Protein AF-A0A453CLI9-F1 (afdb_monomer_lite)

Structure (mmCIF, N/CA/C/O backbone):
data_AF-A0A453CLI9-F1
#
_entry.id   AF-A0A453CLI9-F1
#
loop_
_atom_site.group_PDB
_atom_site.id
_atom_site.type_symbol
_atom_site.label_atom_id
_atom_site.label_alt_id
_atom_site.label_comp_id
_atom_site.label_asym_id
_atom_site.label_entity_id
_atom_site.label_seq_id
_atom_site.pdbx_PDB_ins_code
_atom_site.Cartn_x
_atom_site.Cartn_y
_atom_site.Cartn_z
_atom_site.occupancy
_atom_site.B_iso_or_equiv
_atom_site.auth_seq_id
_atom_site.auth_comp_id
_atom_site.auth_asym_id
_atom_site.auth_atom_id
_atom_site.pdbx_PDB_model_num
ATOM 1 N N . SER A 1 1 ? -16.985 9.434 -10.503 1.00 69.88 1 SER A N 1
ATOM 2 C CA . SER A 1 1 ? -16.354 9.558 -9.172 1.00 69.88 1 SER A CA 1
ATOM 3 C C . SER A 1 1 ? -17.341 10.053 -8.124 1.00 69.88 1 SER A C 1
ATOM 5 O O . SER A 1 1 ? -17.578 9.297 -7.201 1.00 69.88 1 SER A O 1
ATOM 7 N N . ARG A 1 2 ? -18.003 11.209 -8.304 1.00 82.75 2 ARG A N 1
ATOM 8 C CA . ARG A 1 2 ? -18.887 11.839 -7.295 1.00 82.75 2 ARG A CA 1
ATOM 9 C C . ARG A 1 2 ? -19.870 10.904 -6.574 1.00 82.75 2 ARG A C 1
ATOM 11 O O . ARG A 1 2 ? -19.928 10.912 -5.360 1.00 82.75 2 ARG A O 1
ATOM 18 N N . ILE A 1 3 ? -20.587 10.048 -7.304 1.00 86.81 3 ILE A N 1
ATOM 19 C CA . ILE A 1 3 ? -21.532 9.094 -6.689 1.00 86.81 3 ILE A CA 1
ATOM 20 C C . ILE A 1 3 ? -20.813 8.111 -5.749 1.00 86.81 3 ILE A C 1
ATOM 22 O O . ILE A 1 3 ? -21.352 7.753 -4.709 1.00 86.81 3 ILE A O 1
ATOM 26 N N . LEU A 1 4 ? -19.608 7.660 -6.112 1.00 84.44 4 LEU A N 1
ATOM 27 C CA . LEU A 1 4 ? -18.803 6.764 -5.278 1.00 84.44 4 LEU A CA 1
ATOM 28 C C . LEU A 1 4 ? -18.281 7.495 -4.035 1.00 84.44 4 LEU A C 1
ATOM 30 O O . LEU A 1 4 ? -18.313 6.918 -2.953 1.00 84.44 4 LEU A O 1
ATOM 34 N N . ASP A 1 5 ? -17.883 8.760 -4.191 1.00 84.38 5 ASP A N 1
ATOM 35 C CA . ASP A 1 5 ? -17.465 9.630 -3.088 1.00 84.38 5 ASP A CA 1
ATOM 36 C C . ASP A 1 5 ? -18.617 9.824 -2.080 1.00 84.38 5 ASP A C 1
ATOM 38 O O . ASP A 1 5 ? -18.442 9.522 -0.903 1.00 84.38 5 ASP A O 1
ATOM 42 N N . ASP A 1 6 ? -19.826 10.168 -2.546 1.00 87.44 6 ASP A N 1
ATOM 43 C CA . ASP A 1 6 ? -21.020 10.327 -1.693 1.00 87.44 6 ASP A CA 1
ATOM 44 C C . ASP A 1 6 ? -21.369 9.029 -0.927 1.00 87.44 6 ASP A C 1
ATOM 46 O O . ASP A 1 6 ? -21.823 9.060 0.221 1.00 87.44 6 ASP A O 1
ATOM 50 N N . GLN A 1 7 ? -21.168 7.855 -1.546 1.00 88.50 7 GLN A N 1
ATOM 51 C CA . GLN A 1 7 ? -21.381 6.575 -0.859 1.00 88.50 7 GLN A CA 1
ATOM 52 C C . GLN A 1 7 ? -20.314 6.305 0.205 1.00 88.50 7 GLN A C 1
ATOM 54 O O . GLN A 1 7 ? -20.651 5.835 1.293 1.00 88.50 7 GLN A O 1
ATOM 59 N N . ILE A 1 8 ? -19.043 6.588 -0.091 1.00 85.69 8 ILE A N 1
ATOM 60 C CA . ILE A 1 8 ? -17.948 6.431 0.873 1.00 85.69 8 ILE A CA 1
ATOM 61 C C . ILE A 1 8 ? -18.167 7.361 2.063 1.00 85.69 8 ILE A C 1
ATOM 63 O O . ILE A 1 8 ? -18.069 6.902 3.200 1.00 85.69 8 ILE A O 1
ATOM 67 N N . GLU A 1 9 ? -18.546 8.615 1.823 1.00 87.19 9 GLU A N 1
ATOM 68 C CA . GLU A 1 9 ? -18.883 9.571 2.876 1.00 87.19 9 GLU A CA 1
ATOM 69 C C . GLU A 1 9 ? -19.964 9.015 3.805 1.00 87.19 9 GLU A C 1
ATOM 71 O O . GLU A 1 9 ? -19.793 8.971 5.024 1.00 87.19 9 GLU A O 1
ATOM 76 N N . ARG A 1 10 ? -21.057 8.499 3.236 1.00 89.81 10 ARG A N 1
ATOM 77 C CA . ARG A 1 10 ? -22.160 7.929 4.016 1.00 89.81 10 ARG A CA 1
ATOM 78 C C . ARG A 1 10 ? -21.724 6.733 4.867 1.00 89.81 10 ARG A C 1
ATOM 80 O O . ARG A 1 10 ? -22.162 6.608 6.012 1.00 89.81 10 ARG A O 1
ATOM 87 N N . ILE A 1 11 ? -20.861 5.867 4.331 1.00 88.19 11 ILE A N 1
ATOM 88 C CA . ILE A 1 11 ? -20.288 4.725 5.063 1.00 88.19 11 ILE A CA 1
ATOM 89 C C . ILE A 1 11 ? -19.431 5.219 6.233 1.00 88.19 11 ILE A C 1
ATOM 91 O O . ILE A 1 11 ? -19.549 4.701 7.343 1.00 88.19 11 ILE A O 1
ATOM 95 N N . VAL A 1 12 ? -18.591 6.226 5.996 1.00 85.81 12 VAL A N 1
ATOM 96 C CA . VAL A 1 12 ? -17.676 6.794 6.993 1.00 85.81 12 VAL A CA 1
ATOM 97 C C . VAL A 1 12 ? -18.424 7.498 8.119 1.00 85.81 12 VAL A C 1
ATOM 99 O O . VAL A 1 12 ? -18.125 7.262 9.289 1.00 85.81 12 VAL A O 1
ATOM 102 N N . LEU A 1 13 ? -19.421 8.320 7.793 1.00 88.50 13 LEU A N 1
ATOM 103 C CA . LEU A 1 13 ? -20.231 9.017 8.793 1.00 88.50 13 LEU A CA 1
ATOM 104 C C . LEU A 1 13 ? -20.989 8.028 9.685 1.00 88.50 13 LEU A C 1
ATOM 106 O O . LEU A 1 13 ? -20.995 8.173 10.908 1.00 88.50 13 LEU A O 1
ATOM 110 N N . PHE A 1 14 ? -21.565 6.978 9.091 1.00 91.19 14 PHE A N 1
ATOM 111 C CA . PHE A 1 14 ? -22.203 5.909 9.856 1.00 91.19 14 PHE A CA 1
ATOM 112 C C . PHE A 1 14 ? -21.202 5.186 10.767 1.00 91.19 14 PHE A C 1
ATOM 114 O O . PHE A 1 14 ? -21.494 4.944 11.939 1.00 91.19 14 PHE A O 1
ATOM 121 N N . LEU A 1 15 ? -20.009 4.874 10.251 1.00 87.81 15 LEU A N 1
ATOM 122 C CA . LEU A 1 15 ? -18.949 4.220 11.012 1.00 87.81 15 LEU A CA 1
ATOM 123 C C . LEU A 1 15 ? -18.556 5.034 12.249 1.00 87.81 15 LEU A C 1
ATOM 125 O O . LEU A 1 15 ? -18.541 4.496 13.355 1.00 87.81 15 LEU A O 1
ATOM 129 N N . LEU A 1 16 ? -18.305 6.330 12.066 1.00 86.75 16 LEU A N 1
ATOM 130 C CA . LEU A 1 16 ? -17.968 7.264 13.139 1.00 86.75 16 LEU A CA 1
ATOM 131 C C . LEU A 1 16 ? -19.041 7.315 14.224 1.00 86.75 16 LEU A C 1
ATOM 133 O O . LEU A 1 16 ? -18.734 7.237 15.415 1.00 86.75 16 LEU A O 1
ATOM 137 N N . GLN A 1 17 ? -20.304 7.418 13.814 1.00 90.88 17 GLN A N 1
ATOM 138 C CA . GLN A 1 17 ? -21.428 7.470 14.739 1.00 90.88 17 GLN A CA 1
ATOM 139 C C . GLN A 1 17 ? -21.521 6.190 15.580 1.00 90.88 17 GLN A C 1
ATOM 141 O O . GLN A 1 17 ? -21.689 6.261 16.799 1.00 90.88 17 GLN A O 1
ATOM 146 N N . GLN A 1 18 ? -21.376 5.019 14.951 1.00 91.50 18 GLN A N 1
ATOM 147 C CA . GLN A 1 18 ? -21.439 3.735 15.651 1.00 91.50 18 GLN A CA 1
ATOM 148 C C . GLN A 1 18 ? -20.230 3.504 16.562 1.00 91.50 18 GLN A C 1
ATOM 150 O O . GLN A 1 18 ? -20.395 3.011 17.676 1.00 91.50 18 GLN A O 1
ATOM 155 N N . GLN A 1 19 ? -19.030 3.912 16.143 1.00 88.31 19 GLN A N 1
ATOM 156 C CA . GLN A 1 19 ? -17.848 3.891 17.006 1.00 88.31 19 GLN A CA 1
ATOM 157 C C . GLN A 1 19 ? -18.060 4.747 18.256 1.00 88.31 19 GLN A C 1
ATOM 159 O O . GLN A 1 19 ? -17.816 4.270 19.359 1.00 88.31 19 GLN A O 1
ATOM 164 N N . GLY A 1 20 ? -18.555 5.980 18.103 1.00 89.00 20 GLY A N 1
ATOM 165 C CA . GLY A 1 20 ? -18.843 6.864 19.235 1.00 89.00 20 GLY A CA 1
ATOM 166 C C . GLY A 1 20 ? -19.886 6.280 20.191 1.00 89.00 20 GLY A C 1
ATOM 167 O O . GLY A 1 20 ? -19.707 6.331 21.407 1.00 89.00 20 GLY A O 1
ATOM 168 N N . HIS A 1 21 ? -20.940 5.665 19.648 1.00 92.81 21 HIS A N 1
ATOM 169 C CA . HIS A 1 21 ? -21.968 4.992 20.441 1.00 92.81 21 HIS A CA 1
ATOM 170 C C . HIS A 1 21 ? -21.405 3.811 21.251 1.00 92.81 21 HIS A C 1
ATOM 172 O O . HIS A 1 21 ? -21.665 3.708 22.449 1.00 92.81 21 HIS A O 1
ATOM 178 N N . LEU A 1 22 ? -20.598 2.944 20.628 1.00 91.50 22 LEU A N 1
ATOM 179 C CA . LEU A 1 22 ? -19.962 1.816 21.318 1.00 91.50 22 LEU A CA 1
ATOM 180 C C . LEU A 1 22 ? -18.958 2.287 22.375 1.00 91.50 22 LEU A C 1
ATOM 182 O O . LEU A 1 22 ? -18.965 1.766 23.487 1.00 91.50 22 LEU A O 1
ATOM 186 N N . SER A 1 23 ? -18.139 3.294 22.063 1.00 88.44 23 SER A N 1
ATOM 187 C CA . SER A 1 23 ? -17.188 3.875 23.015 1.00 88.44 23 SER A CA 1
ATOM 188 C C . SER A 1 23 ? -17.888 4.417 24.260 1.00 88.44 23 SER A C 1
ATOM 190 O O . SER A 1 23 ? -17.460 4.107 25.369 1.00 88.44 23 SER A O 1
ATOM 192 N N . ARG A 1 24 ? -19.001 5.148 24.090 1.00 92.75 24 ARG A N 1
ATOM 193 C CA . ARG A 1 24 ? -19.802 5.658 25.212 1.00 92.75 24 ARG A CA 1
ATOM 194 C C . ARG A 1 24 ? -20.355 4.525 26.078 1.00 92.75 24 ARG A C 1
ATOM 196 O O . ARG A 1 24 ? -20.221 4.574 27.293 1.00 92.75 24 ARG A O 1
ATOM 203 N N . ARG A 1 25 ? -20.910 3.472 25.467 1.00 93.50 25 ARG A N 1
ATOM 204 C CA . ARG A 1 25 ? -21.404 2.303 26.219 1.00 93.50 25 ARG A CA 1
ATOM 205 C C . ARG A 1 25 ? -20.290 1.632 27.026 1.00 93.50 25 ARG A C 1
ATOM 207 O O . ARG A 1 25 ? -20.504 1.268 28.175 1.00 93.50 25 ARG A O 1
ATOM 214 N N . ILE A 1 26 ? -19.089 1.486 26.459 1.00 89.56 26 ILE A N 1
ATOM 215 C CA . ILE A 1 26 ? -17.939 0.918 27.185 1.00 89.56 26 ILE A CA 1
ATOM 216 C C . ILE A 1 26 ? -17.529 1.805 28.367 1.00 89.56 26 ILE A C 1
ATOM 218 O O . ILE A 1 26 ? -17.187 1.273 29.424 1.00 89.56 26 ILE A O 1
ATOM 222 N N . GLU A 1 27 ? -17.551 3.127 28.197 1.00 90.62 27 GLU A N 1
ATOM 223 C CA . GLU A 1 27 ? -17.256 4.098 29.256 1.00 90.62 27 GLU A CA 1
ATOM 224 C C . GLU A 1 27 ? -18.277 4.016 30.401 1.00 90.62 27 GLU A C 1
ATOM 226 O O . GLU A 1 27 ? -17.884 3.873 31.560 1.00 90.62 27 GLU A O 1
ATOM 231 N N . GLU A 1 28 ? -19.575 4.004 30.082 1.00 92.56 28 GLU A N 1
ATOM 232 C CA . GLU A 1 28 ? -20.669 3.862 31.053 1.00 92.56 28 GLU A CA 1
ATOM 233 C C . GLU A 1 28 ? -20.559 2.550 31.846 1.00 92.56 28 GLU A C 1
ATOM 235 O O . GLU A 1 28 ? -20.611 2.562 33.078 1.00 92.56 28 GLU A O 1
ATOM 240 N N . LEU A 1 29 ? -20.320 1.422 31.165 1.00 90.56 29 LEU A N 1
ATOM 241 C CA . LEU A 1 29 ? -20.089 0.130 31.821 1.00 90.56 29 LEU A CA 1
ATOM 242 C C . LEU A 1 29 ? -18.810 0.145 32.672 1.00 90.56 29 LEU A C 1
ATOM 244 O O . LEU A 1 29 ? -18.762 -0.458 33.743 1.00 90.56 29 LEU A O 1
ATOM 248 N N . GLY A 1 30 ? -17.775 0.870 32.237 1.00 86.50 30 GLY A N 1
ATOM 249 C CA . GLY A 1 30 ? -16.545 1.065 33.003 1.00 86.50 30 GLY A CA 1
ATOM 250 C C . GLY A 1 30 ? -16.778 1.813 34.318 1.00 86.50 30 GLY A C 1
ATOM 251 O O . GLY A 1 30 ? -16.213 1.428 35.346 1.00 86.50 30 GLY A O 1
ATOM 252 N N . ALA A 1 31 ? -17.640 2.833 34.308 1.00 87.56 31 ALA A N 1
ATOM 253 C CA . ALA A 1 31 ? -18.047 3.561 35.508 1.00 87.56 31 ALA A CA 1
ATOM 254 C C . ALA A 1 31 ? -18.893 2.686 36.449 1.00 87.56 31 ALA A C 1
ATOM 256 O O . ALA A 1 31 ? -18.643 2.656 37.656 1.00 87.56 31 ALA A O 1
ATOM 257 N N . GLN A 1 32 ? -19.838 1.912 35.903 1.00 86.25 32 GLN A N 1
ATOM 258 C CA . GLN A 1 32 ? -20.626 0.947 36.680 1.00 86.25 32 GLN A CA 1
ATOM 259 C C . GLN A 1 32 ? -19.738 -0.113 37.329 1.00 86.25 32 GLN A C 1
ATOM 261 O O . GLN A 1 32 ? -19.915 -0.425 38.506 1.00 86.25 32 GLN A O 1
ATOM 266 N N . ARG A 1 33 ? -18.733 -0.614 36.600 1.00 84.12 33 ARG A N 1
ATOM 267 C CA . ARG A 1 33 ? -17.732 -1.527 37.151 1.00 84.12 33 ARG A CA 1
ATOM 268 C C . ARG A 1 33 ? -17.033 -0.912 38.359 1.00 84.12 33 ARG A C 1
ATOM 270 O O . ARG A 1 33 ? -17.011 -1.539 39.408 1.00 84.12 33 ARG A O 1
ATOM 277 N N . ALA A 1 34 ? -16.503 0.307 38.234 1.00 82.38 34 ALA A N 1
ATOM 278 C CA . ALA A 1 34 ? -15.792 0.974 39.329 1.00 82.38 34 ALA A CA 1
ATOM 279 C C . ALA A 1 34 ? -16.663 1.136 40.591 1.00 82.38 34 ALA A C 1
ATOM 281 O O . ALA A 1 34 ? -16.162 0.988 41.703 1.00 82.38 34 ALA A O 1
ATOM 282 N N . ALA A 1 35 ? -17.967 1.379 40.422 1.00 81.88 35 ALA A N 1
ATOM 283 C CA . ALA A 1 35 ? -18.921 1.448 41.528 1.00 81.88 35 ALA A CA 1
ATOM 284 C C . ALA A 1 35 ? -19.232 0.069 42.144 1.00 81.88 35 ALA A C 1
ATOM 286 O O . ALA A 1 35 ? -19.370 -0.046 43.360 1.00 81.88 35 ALA A O 1
ATOM 287 N N . ILE A 1 36 ? -19.334 -0.984 41.324 1.00 75.75 36 ILE A N 1
ATOM 288 C CA . ILE A 1 36 ? -19.641 -2.352 41.776 1.00 75.75 36 ILE A CA 1
ATOM 289 C C . ILE A 1 36 ? -18.449 -2.982 42.502 1.00 75.75 36 ILE A C 1
ATOM 291 O O . ILE A 1 36 ? -18.648 -3.720 43.454 1.00 75.75 36 ILE A O 1
ATOM 295 N N . MET A 1 37 ? -17.208 -2.647 42.151 1.00 67.00 37 MET A N 1
ATOM 296 C CA . MET A 1 37 ? -16.026 -3.189 42.842 1.00 67.00 37 MET A CA 1
ATOM 297 C C . MET A 1 37 ? -15.933 -2.816 44.329 1.00 67.00 37 MET A C 1
ATOM 299 O O . MET A 1 37 ? -15.192 -3.447 45.076 1.00 67.00 37 MET A O 1
ATOM 303 N N . GLN A 1 38 ? -16.692 -1.817 44.783 1.00 64.69 38 GLN A N 1
ATOM 304 C CA . GLN A 1 38 ? -16.782 -1.470 46.203 1.00 64.69 38 GLN A CA 1
ATOM 305 C C . GLN A 1 38 ? -17.769 -2.362 46.981 1.00 64.69 38 GLN A C 1
ATOM 307 O O . GLN A 1 38 ? -17.743 -2.364 48.210 1.00 64.69 38 GLN A O 1
ATOM 312 N N . GLN A 1 39 ? -18.637 -3.117 46.299 1.00 60.66 39 GLN A N 1
ATOM 313 C CA . GLN A 1 39 ? -19.672 -3.966 46.894 1.00 60.66 39 GLN A CA 1
ATOM 314 C C . GLN A 1 39 ? -19.693 -5.324 46.179 1.00 60.66 39 GLN A C 1
ATOM 316 O O . GLN A 1 39 ? -20.145 -5.423 45.044 1.00 60.66 39 GLN A O 1
ATOM 321 N N . VAL A 1 40 ? -19.203 -6.378 46.840 1.00 63.12 40 VAL A N 1
ATOM 322 C CA . VAL A 1 40 ? -19.084 -7.734 46.270 1.00 63.12 40 VAL A CA 1
ATOM 323 C C . VAL A 1 40 ? -20.470 -8.375 46.094 1.00 63.12 40 VAL A C 1
ATOM 325 O O . VAL A 1 40 ? -20.894 -9.210 46.887 1.00 63.12 40 VAL A O 1
ATOM 328 N N . ASP A 1 41 ? -21.195 -7.958 45.057 1.00 70.88 41 ASP A N 1
ATOM 329 C CA . ASP A 1 41 ? -22.475 -8.528 44.641 1.00 70.88 41 ASP A CA 1
ATOM 330 C C . ASP A 1 41 ? -22.295 -9.303 43.327 1.00 70.88 41 ASP A C 1
ATOM 332 O O . ASP A 1 41 ? -22.114 -8.735 42.244 1.00 70.88 41 ASP A O 1
ATOM 336 N N . THR A 1 42 ? -22.335 -10.630 43.430 1.00 71.06 42 THR A N 1
ATOM 337 C CA . THR A 1 42 ? -22.110 -11.572 42.325 1.00 71.06 42 THR A CA 1
ATOM 338 C C . THR A 1 42 ? -23.170 -11.467 41.227 1.00 71.06 42 THR A C 1
ATOM 340 O O . THR A 1 42 ? -22.850 -11.638 40.049 1.00 71.06 42 THR A O 1
ATOM 343 N N . SER A 1 43 ? -24.415 -11.113 41.568 1.00 79.31 43 SER A N 1
ATOM 344 C CA . SER A 1 43 ? -25.496 -10.940 40.586 1.00 79.31 43 SER A CA 1
ATOM 345 C C . SER A 1 43 ? -25.229 -9.750 39.661 1.00 79.31 43 SER A C 1
ATOM 347 O O . SER A 1 43 ? -25.419 -9.829 38.445 1.00 79.31 43 SER A O 1
ATOM 349 N N . ARG A 1 44 ? -24.730 -8.645 40.226 1.00 79.81 44 ARG A N 1
ATOM 350 C CA . ARG A 1 44 ? -24.435 -7.416 39.474 1.00 79.81 44 ARG A CA 1
ATOM 351 C C . ARG A 1 44 ? -23.245 -7.585 38.536 1.00 79.81 44 ARG A C 1
ATOM 353 O O . ARG A 1 44 ? -23.246 -7.022 37.446 1.00 79.81 44 ARG A O 1
ATOM 360 N N . VAL A 1 45 ? -22.259 -8.398 38.916 1.00 78.62 45 VAL A N 1
ATOM 361 C CA . VAL A 1 45 ? -21.118 -8.699 38.040 1.00 78.62 45 VAL A CA 1
ATOM 362 C C . VAL A 1 45 ? -21.521 -9.592 36.865 1.00 78.62 45 VAL A C 1
ATOM 364 O O . VAL A 1 45 ? -21.041 -9.378 35.751 1.00 78.62 45 VAL A O 1
ATOM 367 N N . PHE A 1 46 ? -22.435 -10.548 37.069 1.00 81.19 46 PHE A N 1
ATOM 368 C CA . PHE A 1 46 ? -22.959 -11.359 35.968 1.00 81.19 46 PHE A CA 1
ATOM 369 C C . PHE A 1 46 ? -23.718 -10.508 34.938 1.00 81.19 46 PHE A C 1
ATOM 371 O O . PHE A 1 46 ? -23.479 -10.650 33.739 1.00 81.19 46 PHE A O 1
ATOM 378 N N . GLN A 1 47 ? -24.573 -9.587 35.397 1.00 85.94 47 GLN A N 1
ATOM 379 C CA . GLN A 1 47 ? -25.281 -8.640 34.523 1.00 85.94 47 GLN A CA 1
ATOM 380 C C . GLN A 1 47 ? -24.299 -7.761 33.741 1.00 85.94 47 GLN A C 1
ATOM 382 O O . GLN A 1 47 ? -24.345 -7.733 32.515 1.00 85.94 47 GLN A O 1
ATOM 387 N N . LEU A 1 48 ? -23.324 -7.164 34.432 1.00 86.50 48 LEU A N 1
ATOM 388 C CA . LEU A 1 48 ? -22.293 -6.335 33.811 1.00 86.50 48 LEU A CA 1
ATOM 389 C C . LEU A 1 48 ? -21.494 -7.096 32.736 1.00 86.50 48 LEU A C 1
ATOM 391 O O . LEU A 1 48 ? -21.153 -6.540 31.691 1.00 86.50 48 LEU A O 1
ATOM 395 N N . ARG A 1 49 ? -21.195 -8.382 32.967 1.00 84.31 49 ARG A N 1
ATOM 396 C CA . ARG A 1 49 ? -20.533 -9.236 31.972 1.00 84.31 49 ARG A CA 1
ATOM 397 C C . ARG A 1 49 ? -21.402 -9.433 30.730 1.00 84.31 49 ARG A C 1
ATOM 399 O O . ARG A 1 49 ? -20.877 -9.367 29.618 1.00 84.31 49 ARG A O 1
ATOM 406 N N . GLU A 1 50 ? -22.698 -9.680 30.894 1.00 87.94 50 GLU A N 1
ATOM 407 C CA . GLU A 1 50 ? -23.612 -9.846 29.759 1.00 87.94 50 GLU A CA 1
ATOM 408 C C . GLU A 1 50 ? -23.802 -8.535 28.979 1.00 87.94 50 GLU A C 1
ATOM 410 O O . GLU A 1 50 ? -23.819 -8.559 27.746 1.00 87.94 50 GLU A O 1
ATOM 415 N N . ASP A 1 51 ? -23.801 -7.389 29.662 1.00 89.56 51 ASP A N 1
ATOM 416 C CA . ASP A 1 51 ? -23.846 -6.069 29.023 1.00 89.56 51 ASP A CA 1
ATOM 417 C C . ASP A 1 51 ? -22.591 -5.809 28.172 1.00 89.56 51 ASP A C 1
ATOM 419 O O . ASP A 1 51 ? -22.679 -5.378 27.017 1.00 89.56 51 ASP A O 1
ATOM 423 N N . TYR A 1 52 ? -21.400 -6.156 28.680 1.00 89.31 52 TYR A N 1
ATOM 424 C CA . TYR A 1 52 ? -20.173 -6.120 27.877 1.00 89.31 52 TYR A CA 1
ATOM 425 C C . TYR A 1 52 ? -20.237 -7.081 26.680 1.00 89.31 52 TYR A C 1
ATOM 427 O O . TYR A 1 52 ? -19.792 -6.734 25.581 1.00 89.31 52 TYR A O 1
ATOM 435 N N . ARG A 1 53 ? -20.813 -8.279 26.840 1.00 89.62 53 ARG A N 1
ATOM 436 C CA . ARG A 1 53 ? -21.005 -9.216 25.720 1.00 89.62 53 ARG A CA 1
ATOM 437 C C . ARG A 1 53 ? -21.943 -8.661 24.660 1.00 89.62 53 ARG A C 1
ATOM 439 O O . ARG A 1 53 ? -21.699 -8.871 23.473 1.00 89.62 53 ARG A O 1
ATOM 446 N N . GLU A 1 54 ? -22.988 -7.940 25.051 1.00 92.62 54 GLU A N 1
ATOM 447 C CA . GLU A 1 54 ? -23.881 -7.270 24.110 1.00 92.62 54 GLU A CA 1
ATOM 448 C C . GLU A 1 54 ? -23.139 -6.212 23.284 1.00 92.62 54 GLU A C 1
ATOM 450 O O . GLU A 1 54 ? -23.222 -6.231 22.053 1.00 92.62 54 GLU A O 1
ATOM 455 N N . VAL A 1 55 ? -22.318 -5.380 23.934 1.00 92.69 55 VAL A N 1
ATOM 456 C CA . VAL A 1 55 ? -21.429 -4.431 23.242 1.00 92.69 55 VAL A CA 1
ATOM 457 C C . VAL A 1 55 ? -20.499 -5.160 22.267 1.00 92.69 55 VAL A C 1
ATOM 459 O O . VAL A 1 55 ? -20.310 -4.709 21.136 1.00 92.69 55 VAL A O 1
ATOM 462 N N . GLY A 1 56 ? -19.958 -6.317 22.656 1.00 89.69 56 GLY A N 1
ATOM 463 C CA . GLY A 1 56 ? -19.149 -7.157 21.771 1.00 89.69 56 GLY A CA 1
ATOM 464 C C . GLY A 1 56 ? -19.911 -7.695 20.561 1.00 89.69 56 GLY A C 1
ATOM 465 O O . GLY A 1 56 ? -19.394 -7.653 19.443 1.00 89.69 56 GLY A O 1
ATOM 466 N N . ARG A 1 57 ? -21.163 -8.134 20.738 1.00 92.50 57 ARG A N 1
ATOM 467 C CA . ARG A 1 57 ? -22.028 -8.562 19.624 1.00 92.50 57 ARG A CA 1
ATOM 468 C C . ARG A 1 57 ? -22.277 -7.418 18.640 1.00 92.50 57 ARG A C 1
ATOM 470 O O . ARG A 1 57 ? -22.211 -7.635 17.428 1.00 92.50 57 ARG A O 1
ATOM 477 N N . ASP A 1 58 ? -22.518 -6.208 19.132 1.00 92.94 58 ASP A N 1
ATOM 478 C CA . ASP A 1 58 ? -22.716 -5.030 18.282 1.00 92.94 58 ASP A CA 1
ATOM 479 C C . ASP A 1 58 ? -21.428 -4.594 17.572 1.00 92.94 58 ASP A C 1
ATOM 481 O O . ASP A 1 58 ? -21.452 -4.269 16.382 1.00 92.94 58 ASP A O 1
ATOM 485 N N . LEU A 1 59 ? -20.282 -4.695 18.246 1.00 90.31 59 LEU A N 1
ATOM 486 C CA . LEU A 1 59 ? -18.969 -4.473 17.646 1.00 90.31 59 LEU A CA 1
ATOM 487 C C . LEU A 1 59 ? -18.691 -5.454 16.495 1.00 90.31 59 LEU A C 1
ATOM 489 O O . LEU A 1 59 ? -18.223 -5.044 15.433 1.00 90.31 59 LEU A O 1
ATOM 493 N N . VAL A 1 60 ? -19.029 -6.738 16.656 1.00 89.69 60 VAL A N 1
ATOM 494 C CA . VAL A 1 60 ? -18.901 -7.738 15.581 1.00 89.69 60 VAL A CA 1
ATOM 495 C C . VAL A 1 60 ? -19.796 -7.391 14.387 1.00 89.69 60 VAL A C 1
ATOM 497 O O . VAL A 1 60 ? -19.362 -7.527 13.240 1.00 89.69 60 VAL A O 1
ATOM 500 N N . LYS A 1 61 ? -21.029 -6.913 14.615 1.00 92.38 61 LYS A N 1
ATOM 501 C CA . LYS A 1 61 ? -21.908 -6.440 13.526 1.00 92.38 61 LYS A CA 1
ATOM 502 C C . LYS A 1 61 ? -21.279 -5.259 12.784 1.00 92.38 61 LYS A C 1
ATOM 504 O O . LYS A 1 61 ? -21.280 -5.257 11.553 1.00 92.38 61 LYS A O 1
ATOM 509 N N . LEU A 1 62 ? -20.703 -4.300 13.512 1.00 90.38 62 LEU A N 1
ATOM 510 C CA . LEU A 1 62 ? -20.026 -3.146 12.919 1.00 90.38 62 LEU A CA 1
ATOM 511 C C . LEU A 1 62 ? -18.805 -3.569 12.087 1.00 90.38 62 LEU A C 1
ATOM 513 O O . LEU A 1 62 ? -18.664 -3.141 10.945 1.00 90.38 62 LEU A O 1
ATOM 517 N N . LEU A 1 63 ? -17.971 -4.474 12.604 1.00 86.75 63 LEU A N 1
ATOM 518 C CA . LEU A 1 63 ? -16.827 -5.033 11.873 1.00 86.75 63 LEU A CA 1
ATOM 519 C C . LEU A 1 63 ? -17.256 -5.730 10.571 1.00 86.75 63 LEU A C 1
ATOM 521 O O . LEU A 1 63 ? -16.646 -5.518 9.523 1.00 86.75 63 LEU A O 1
ATOM 525 N N . ARG A 1 64 ? -18.345 -6.513 10.604 1.00 88.06 64 ARG A N 1
ATOM 526 C CA . ARG A 1 64 ? -18.918 -7.148 9.401 1.00 88.06 64 ARG A CA 1
ATOM 527 C C . ARG A 1 64 ? -19.440 -6.127 8.393 1.00 88.06 64 ARG A C 1
ATOM 529 O O . ARG A 1 64 ? -19.260 -6.319 7.192 1.00 88.06 64 ARG A O 1
ATOM 536 N N . PHE A 1 65 ? -20.074 -5.052 8.863 1.00 89.38 65 PHE A N 1
ATOM 537 C CA . PHE A 1 65 ? -20.525 -3.960 8.002 1.00 89.38 65 PHE A CA 1
ATOM 538 C C . PHE A 1 65 ? -19.346 -3.337 7.248 1.00 89.38 65 PHE A C 1
ATOM 540 O O . PHE A 1 65 ? -19.415 -3.175 6.029 1.00 89.38 65 PHE A O 1
ATOM 547 N N . VAL A 1 66 ? -18.245 -3.040 7.938 1.00 85.56 66 VAL A N 1
ATOM 548 C CA . VAL A 1 66 ? -17.056 -2.470 7.295 1.00 85.56 66 VAL A CA 1
ATOM 549 C C . VAL A 1 66 ? -16.439 -3.448 6.292 1.00 85.56 66 VAL A C 1
ATOM 551 O O . VAL A 1 66 ? -16.155 -3.047 5.166 1.00 85.56 66 VAL A O 1
ATOM 554 N N . ASP A 1 67 ? -16.285 -4.728 6.649 1.00 82.69 67 ASP A N 1
ATOM 555 C CA . ASP A 1 67 ? -15.732 -5.766 5.759 1.00 82.69 67 ASP A CA 1
ATOM 556 C C . ASP A 1 67 ? -16.526 -5.881 4.444 1.00 82.69 67 ASP A C 1
ATOM 558 O O . ASP A 1 67 ? -15.963 -5.900 3.340 1.00 82.69 67 ASP A O 1
ATOM 562 N N . MET A 1 68 ? -17.858 -5.880 4.548 1.00 85.81 68 MET A N 1
ATOM 563 C CA . MET A 1 68 ? -18.750 -5.932 3.392 1.00 85.81 68 MET A CA 1
ATOM 564 C C . MET A 1 68 ? -18.596 -4.697 2.497 1.00 85.81 68 MET A C 1
ATOM 566 O O . MET A 1 68 ? -18.476 -4.838 1.277 1.00 85.81 68 MET A O 1
ATOM 570 N N . ASN A 1 69 ? -18.552 -3.499 3.086 1.00 86.38 69 ASN A N 1
ATOM 571 C CA . ASN A 1 69 ? -18.391 -2.252 2.339 1.00 86.38 69 ASN A CA 1
ATOM 572 C C . ASN A 1 69 ? -17.009 -2.147 1.681 1.00 86.38 69 ASN A C 1
ATOM 574 O O . ASN A 1 69 ? -16.925 -1.835 0.495 1.00 86.38 69 ASN A O 1
ATOM 578 N N . ALA A 1 70 ? -15.932 -2.492 2.390 1.00 80.50 70 ALA A N 1
ATOM 579 C CA . ALA A 1 70 ? -14.577 -2.516 1.839 1.00 80.50 70 ALA A CA 1
ATOM 580 C C . ALA A 1 70 ? -14.463 -3.491 0.653 1.00 80.50 70 ALA A C 1
ATOM 582 O O . ALA A 1 70 ? -13.902 -3.160 -0.395 1.00 80.50 70 ALA A O 1
ATOM 583 N N . THR A 1 71 ? -15.057 -4.682 0.776 1.00 80.06 71 THR A N 1
ATOM 584 C CA . THR A 1 71 ? -15.111 -5.664 -0.315 1.00 80.06 71 THR A CA 1
ATOM 585 C C . THR A 1 71 ? -15.963 -5.176 -1.491 1.00 80.06 71 THR A C 1
ATOM 587 O O . THR A 1 71 ? -15.596 -5.394 -2.650 1.00 80.06 71 THR A O 1
ATOM 590 N N . GLY A 1 72 ? -17.085 -4.507 -1.217 1.00 83.25 72 GLY A N 1
ATOM 591 C CA . GLY A 1 72 ? -17.948 -3.897 -2.227 1.00 83.25 72 GLY A CA 1
ATOM 592 C C . GLY A 1 72 ? -17.222 -2.821 -3.031 1.00 83.25 72 GLY A C 1
ATOM 593 O O . GLY A 1 72 ? -17.176 -2.909 -4.259 1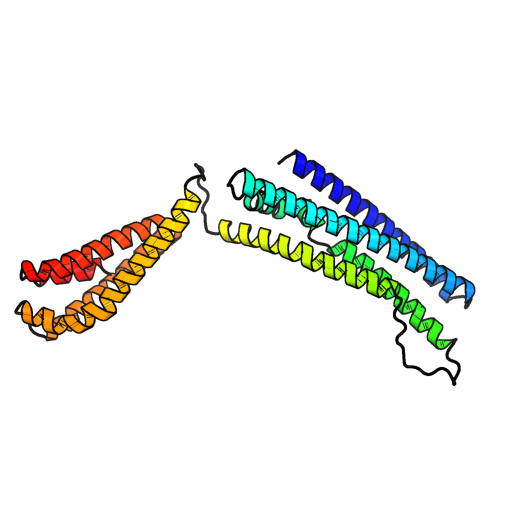.00 83.25 72 GLY A O 1
ATOM 594 N N . LEU A 1 73 ? -16.571 -1.878 -2.344 1.00 81.94 73 LEU A N 1
ATOM 595 C CA . LEU A 1 73 ? -15.751 -0.831 -2.956 1.00 81.94 73 LEU A CA 1
ATOM 596 C C . LEU A 1 73 ? -14.668 -1.433 -3.856 1.00 81.94 73 LEU A C 1
ATOM 598 O O . LEU A 1 73 ? -14.579 -1.069 -5.025 1.00 81.94 73 LEU A O 1
ATOM 602 N N . ARG A 1 74 ? -13.928 -2.443 -3.375 1.00 77.56 74 ARG A N 1
ATOM 603 C CA . ARG A 1 74 ? -12.923 -3.158 -4.182 1.00 77.56 74 ARG A CA 1
ATOM 604 C C . ARG A 1 74 ? -13.513 -3.742 -5.467 1.00 77.56 74 ARG A C 1
ATOM 606 O O . ARG A 1 74 ? -12.923 -3.620 -6.537 1.00 77.56 74 ARG A O 1
ATOM 613 N N . LYS A 1 75 ? -14.670 -4.407 -5.377 1.00 82.00 75 LYS A N 1
ATOM 614 C CA . LYS A 1 75 ? -15.328 -5.019 -6.543 1.00 82.00 75 LYS A CA 1
ATOM 615 C C . LYS A 1 75 ? -15.835 -3.973 -7.535 1.00 82.00 75 LYS A C 1
ATOM 617 O O . LYS A 1 75 ? -15.769 -4.223 -8.737 1.00 82.00 75 LYS A O 1
ATOM 622 N N . ILE A 1 76 ? -16.343 -2.841 -7.050 1.00 84.12 76 ILE A N 1
ATOM 623 C CA . ILE A 1 76 ? -16.785 -1.722 -7.890 1.00 84.12 76 ILE A CA 1
ATOM 624 C C . ILE A 1 76 ? -15.587 -1.146 -8.639 1.00 84.12 76 ILE A C 1
ATOM 626 O O . ILE A 1 76 ? -15.620 -1.104 -9.864 1.00 84.12 76 ILE A O 1
ATOM 630 N N . LEU A 1 77 ? -14.516 -0.806 -7.920 1.00 78.31 77 LEU A N 1
ATOM 631 C CA . LEU A 1 77 ? -13.275 -0.278 -8.485 1.00 78.31 77 LEU A CA 1
ATOM 632 C C . LEU A 1 77 ? -12.692 -1.225 -9.552 1.00 78.31 77 LEU A C 1
ATOM 634 O O . LEU A 1 77 ? -12.547 -0.839 -10.708 1.00 78.31 77 LEU A O 1
ATOM 638 N N . LYS A 1 78 ? -12.566 -2.523 -9.241 1.00 76.88 78 LYS A N 1
ATOM 639 C CA . LYS A 1 78 ? -12.132 -3.544 -10.214 1.00 76.88 78 LYS A CA 1
ATOM 640 C C . LYS A 1 78 ? -13.048 -3.651 -11.443 1.00 76.88 78 LYS A C 1
ATOM 642 O O . LYS A 1 78 ? -12.591 -3.958 -12.544 1.00 76.88 78 LYS A O 1
ATOM 647 N N . LYS A 1 79 ? -14.362 -3.466 -11.273 1.00 82.19 79 LYS A N 1
ATOM 648 C CA . LYS A 1 79 ? -15.321 -3.487 -12.388 1.00 82.19 79 LYS A CA 1
ATOM 649 C C . LYS A 1 79 ? -15.166 -2.247 -13.269 1.00 82.19 79 LYS A C 1
ATOM 651 O O . LYS A 1 79 ? -15.317 -2.386 -14.479 1.00 82.19 79 LYS A O 1
ATOM 656 N N . PHE A 1 80 ? -14.864 -1.085 -12.687 1.00 79.62 80 PHE A N 1
ATOM 657 C CA . PHE A 1 80 ? -14.532 0.125 -13.438 1.00 79.62 80 PHE A CA 1
ATOM 658 C C . PHE A 1 80 ? -13.285 -0.098 -14.296 1.00 79.62 80 PHE A C 1
ATOM 660 O O . PHE A 1 80 ? -13.377 0.074 -15.509 1.00 79.62 80 PHE A O 1
ATOM 667 N N . ASP A 1 81 ? -12.196 -0.610 -13.721 1.00 76.12 81 ASP A N 1
ATOM 668 C CA . ASP A 1 81 ? -10.972 -0.886 -14.489 1.00 76.12 81 ASP A CA 1
ATOM 669 C C . ASP A 1 81 ? -11.234 -1.844 -15.658 1.00 76.12 81 ASP A C 1
ATOM 671 O O . ASP A 1 81 ? -10.880 -1.566 -16.800 1.00 76.12 81 ASP A O 1
ATOM 675 N N . LYS A 1 82 ? -11.959 -2.946 -15.412 1.00 77.19 82 LYS A N 1
ATOM 676 C CA . LYS A 1 82 ? -12.266 -3.932 -16.462 1.00 77.19 82 LYS A CA 1
ATOM 677 C C . LYS A 1 82 ? -13.128 -3.363 -17.595 1.00 77.19 82 LYS A C 1
ATOM 679 O O . LYS A 1 82 ? -13.053 -3.852 -18.717 1.00 77.19 82 LYS A O 1
ATOM 684 N N . ARG A 1 83 ? -14.019 -2.413 -17.297 1.00 76.94 83 ARG A N 1
ATOM 685 C CA . ARG A 1 83 ? -15.020 -1.920 -18.258 1.00 76.94 83 ARG A CA 1
ATOM 686 C C . ARG A 1 83 ? -14.521 -0.735 -19.070 1.00 76.94 83 ARG A C 1
ATOM 688 O O . ARG A 1 83 ? -14.974 -0.565 -20.195 1.00 76.94 83 ARG A O 1
ATOM 695 N N . PHE A 1 84 ? -13.642 0.072 -18.489 1.00 70.62 84 PHE A N 1
ATOM 696 C CA . PHE A 1 84 ? -13.137 1.284 -19.119 1.00 70.62 84 PHE A CA 1
ATOM 697 C C . PHE A 1 84 ? -11.681 1.153 -19.581 1.00 70.62 84 PHE A C 1
ATOM 699 O O . PHE A 1 84 ? -11.211 2.046 -20.266 1.00 70.62 84 PHE A O 1
ATOM 706 N N . GLY A 1 85 ? -10.975 0.066 -19.246 1.00 58.81 85 GLY A N 1
ATOM 707 C CA . GLY A 1 85 ? -9.595 -0.178 -19.690 1.00 58.81 85 GLY A CA 1
ATOM 708 C C . GLY A 1 85 ? -8.547 0.726 -19.032 1.00 58.81 85 GLY A C 1
ATOM 709 O O . GLY A 1 85 ? -7.361 0.511 -19.223 1.00 58.81 85 GLY A O 1
ATOM 710 N N . TYR A 1 86 ? -8.967 1.707 -18.231 1.00 62.06 86 TYR A N 1
ATOM 711 C CA . TYR A 1 86 ? -8.084 2.608 -17.495 1.00 62.06 86 TYR A CA 1
ATOM 712 C C . TYR A 1 86 ? -7.775 2.072 -16.096 1.00 62.06 86 TYR A C 1
ATOM 714 O O . TYR A 1 86 ? -8.621 1.432 -15.467 1.00 62.06 86 TYR A O 1
ATOM 722 N N . LYS A 1 87 ? -6.610 2.446 -15.553 1.00 67.88 87 LYS A N 1
ATOM 723 C CA . LYS A 1 87 ? -6.245 2.297 -14.132 1.00 67.88 87 LYS A CA 1
ATOM 724 C C . LYS A 1 87 ? -7.036 3.274 -13.238 1.00 67.88 87 LYS A C 1
ATOM 726 O O . LYS A 1 87 ? -6.467 4.057 -12.480 1.00 67.88 87 LYS A O 1
ATOM 731 N N . PHE A 1 88 ? -8.368 3.276 -13.337 1.00 72.19 88 PHE A N 1
ATOM 732 C CA . PHE A 1 88 ? -9.225 4.180 -12.564 1.00 72.19 88 PHE A CA 1
ATOM 733 C C . PHE A 1 88 ? -9.077 3.937 -11.063 1.00 72.19 88 PHE A C 1
ATOM 735 O O . PHE A 1 88 ? -9.040 4.899 -10.302 1.00 72.19 88 PHE A O 1
ATOM 742 N N . THR A 1 89 ? -8.964 2.678 -10.633 1.00 71.00 89 THR A N 1
ATOM 743 C CA . THR A 1 89 ? -8.710 2.324 -9.229 1.00 71.00 89 THR A CA 1
ATOM 744 C C . THR A 1 89 ? -7.461 3.008 -8.695 1.00 71.00 89 THR A C 1
ATOM 746 O O . THR A 1 89 ? -7.491 3.533 -7.589 1.00 71.00 89 THR A O 1
ATOM 749 N N . ASP A 1 90 ? -6.401 3.038 -9.494 1.00 68.62 90 ASP A N 1
ATOM 750 C CA . ASP A 1 90 ? -5.104 3.616 -9.156 1.00 68.62 90 ASP A CA 1
ATOM 751 C C . ASP A 1 90 ? -5.245 5.120 -8.900 1.00 68.62 90 ASP A C 1
ATOM 753 O O . ASP A 1 90 ? -5.083 5.588 -7.775 1.00 68.62 90 ASP A O 1
ATOM 757 N N . TYR A 1 91 ? -5.728 5.856 -9.905 1.00 73.44 91 TYR A N 1
ATOM 758 C CA . TYR A 1 91 ? -6.004 7.292 -9.820 1.00 73.44 91 TYR A CA 1
ATOM 759 C C . TYR A 1 91 ? -6.986 7.653 -8.692 1.00 73.44 91 TYR A C 1
ATOM 761 O O . TYR A 1 91 ? -6.828 8.650 -7.977 1.00 73.44 91 TYR A O 1
ATOM 769 N N . TYR A 1 92 ? -8.047 6.860 -8.547 1.00 75.38 92 TYR A N 1
ATOM 770 C CA . TYR A 1 92 ? -9.098 7.114 -7.575 1.00 75.38 92 TYR A CA 1
ATOM 771 C C . TYR A 1 92 ? -8.594 6.904 -6.149 1.00 75.38 92 TYR A C 1
ATOM 773 O O . TYR A 1 92 ? -8.843 7.750 -5.290 1.00 75.38 92 TYR A O 1
ATOM 781 N N . VAL A 1 93 ? -7.870 5.811 -5.895 1.00 73.31 93 VAL A N 1
ATOM 782 C CA . VAL A 1 93 ? -7.326 5.517 -4.570 1.00 73.31 93 VAL A CA 1
ATOM 783 C C . VAL A 1 93 ? -6.262 6.545 -4.204 1.00 73.31 93 VAL A C 1
ATOM 785 O O . VAL A 1 93 ? -6.420 7.149 -3.152 1.00 73.31 93 VAL A O 1
ATOM 788 N N . THR A 1 94 ? -5.274 6.836 -5.058 1.00 69.19 94 THR A N 1
ATOM 789 C CA . THR A 1 94 ? -4.165 7.771 -4.748 1.00 69.19 94 THR A CA 1
ATOM 790 C C . THR A 1 94 ? -4.652 9.164 -4.387 1.00 69.19 94 THR A C 1
ATOM 792 O O . THR A 1 94 ? -4.330 9.701 -3.324 1.00 69.19 94 THR A O 1
ATOM 795 N N . THR A 1 95 ? -5.500 9.739 -5.239 1.00 69.00 95 THR A N 1
ATOM 796 C CA . THR A 1 95 ? -5.980 11.107 -5.046 1.00 69.00 95 THR A CA 1
ATOM 797 C C . THR A 1 95 ? -6.823 11.224 -3.776 1.00 69.00 95 THR A C 1
ATOM 799 O O . THR A 1 95 ? -6.847 12.269 -3.130 1.00 69.00 95 THR A O 1
ATOM 802 N N . ARG A 1 96 ? -7.556 10.161 -3.415 1.00 72.94 96 ARG A N 1
ATOM 803 C CA . ARG A 1 96 ? -8.486 10.189 -2.281 1.00 72.94 96 ARG A CA 1
ATOM 804 C C . ARG A 1 96 ? -7.845 9.663 -1.007 1.00 72.94 96 ARG A C 1
ATOM 806 O O . ARG A 1 96 ? -8.350 10.017 0.047 1.00 72.94 96 ARG A O 1
ATOM 813 N N . SER A 1 97 ? -6.760 8.885 -1.054 1.00 66.81 97 SER A N 1
ATOM 814 C CA . SER A 1 97 ? -6.019 8.372 0.111 1.00 66.81 97 SER A CA 1
ATOM 815 C C . SER A 1 97 ? -4.986 9.353 0.663 1.00 66.81 97 SER A C 1
ATOM 817 O O . SER A 1 97 ? -4.711 9.312 1.861 1.00 66.81 97 SER A O 1
ATOM 819 N N . ASN A 1 98 ? -4.434 10.227 -0.187 1.00 60.16 98 ASN A N 1
ATOM 820 C CA . ASN A 1 98 ? -3.357 11.160 0.175 1.00 60.16 98 ASN A CA 1
ATOM 821 C C . ASN A 1 98 ? -3.838 12.518 0.691 1.00 60.16 98 ASN A C 1
ATOM 823 O O . ASN A 1 98 ? -3.031 13.373 1.046 1.00 60.16 98 ASN A O 1
ATOM 827 N N . HIS A 1 99 ? -5.148 12.736 0.739 1.00 62.88 99 HIS A N 1
ATOM 828 C CA . HIS A 1 99 ? -5.704 13.986 1.229 1.00 62.88 99 HIS A CA 1
ATOM 829 C C . HIS A 1 99 ? -5.840 13.962 2.765 1.00 62.88 99 HIS A C 1
ATOM 831 O O . HIS A 1 99 ? -6.288 12.950 3.309 1.00 62.88 99 HIS A O 1
ATOM 837 N N . PRO A 1 100 ? -5.539 15.058 3.490 1.00 50.50 100 PRO A N 1
ATOM 838 C CA . PRO A 1 100 ? -5.679 15.123 4.952 1.00 50.50 100 PRO A CA 1
ATOM 839 C C . PRO A 1 100 ? -7.105 14.836 5.456 1.00 50.50 100 PRO A C 1
ATOM 841 O O . PRO A 1 100 ? -7.277 14.360 6.573 1.00 50.50 100 PRO A O 1
ATOM 844 N N . TYR A 1 101 ? -8.123 15.049 4.617 1.00 60.16 101 TYR A N 1
ATOM 845 C CA . TYR A 1 101 ? -9.526 14.710 4.897 1.00 60.16 101 TYR A CA 1
ATOM 846 C C . TYR A 1 101 ? -9.977 13.420 4.190 1.00 60.16 101 TYR A C 1
ATOM 848 O O . TYR A 1 101 ? -11.116 13.314 3.738 1.00 60.16 101 TYR A O 1
ATOM 856 N N . SER A 1 102 ? -9.070 12.456 4.006 1.00 65.25 102 SER A N 1
ATOM 857 C CA . SER A 1 102 ? -9.364 11.211 3.294 1.00 65.25 102 SER A CA 1
ATOM 858 C C . SER A 1 102 ? -10.410 10.365 4.025 1.00 65.25 102 SER A C 1
ATOM 860 O O . SER A 1 102 ? -10.109 9.595 4.939 1.00 65.25 102 SER A O 1
ATOM 862 N N . GLN A 1 103 ? -11.650 10.442 3.549 1.00 68.88 103 GLN A N 1
ATOM 863 C CA . GLN A 1 103 ? -12.742 9.564 3.974 1.00 68.88 103 GLN A CA 1
ATOM 864 C C . GLN A 1 103 ? -12.436 8.096 3.634 1.00 68.88 103 GLN A C 1
ATOM 866 O O . GLN A 1 103 ? -12.709 7.185 4.413 1.00 68.88 103 GLN A O 1
ATOM 871 N N . LEU A 1 104 ? -11.776 7.860 2.496 1.00 69.38 104 LEU A N 1
ATOM 872 C CA . LEU A 1 104 ? -11.346 6.531 2.072 1.00 69.38 104 LEU A CA 1
ATOM 873 C C . LEU A 1 104 ? -10.378 5.904 3.092 1.00 69.38 104 LEU A C 1
ATOM 875 O O . LEU A 1 104 ? -10.519 4.741 3.471 1.00 69.38 104 LEU A O 1
ATOM 879 N N . GLN A 1 105 ? -9.420 6.691 3.589 1.00 67.44 105 GLN A N 1
ATOM 880 C CA . GLN A 1 105 ? -8.460 6.238 4.585 1.00 67.44 105 GLN A CA 1
ATOM 881 C C . GLN A 1 105 ? -9.134 5.922 5.921 1.00 67.44 105 GLN A C 1
ATOM 883 O O . GLN A 1 105 ? -8.666 5.033 6.617 1.00 67.44 105 GLN A O 1
ATOM 888 N N . GLN A 1 106 ? -10.253 6.559 6.261 1.00 68.75 106 GLN A N 1
ATOM 889 C CA . GLN A 1 106 ? -10.993 6.253 7.483 1.00 68.75 106 GLN A CA 1
ATOM 890 C C . GLN A 1 106 ? -11.704 4.891 7.442 1.00 68.75 106 GLN A C 1
ATOM 892 O O . GLN A 1 106 ? -11.774 4.197 8.455 1.00 68.75 106 GLN A O 1
ATOM 897 N N . VAL A 1 107 ? -12.167 4.460 6.265 1.00 65.12 107 VAL A N 1
ATOM 898 C CA . VAL A 1 107 ? -12.677 3.090 6.066 1.00 65.12 107 VAL A CA 1
ATOM 899 C C . VAL A 1 107 ? -11.542 2.063 6.159 1.00 65.12 107 VAL A C 1
ATOM 901 O O . VAL A 1 107 ? -11.763 0.931 6.589 1.00 65.12 107 VAL A O 1
ATOM 904 N N . PHE A 1 108 ? -10.314 2.433 5.784 1.00 63.81 108 PHE A N 1
ATOM 905 C CA . PHE A 1 108 ? -9.194 1.491 5.687 1.00 63.81 108 PHE A CA 1
ATOM 906 C C . PHE A 1 108 ? -8.257 1.464 6.907 1.00 63.81 108 PHE A C 1
ATOM 908 O O . PHE A 1 108 ? -7.765 0.394 7.265 1.00 63.81 108 PHE A O 1
ATOM 915 N N . LYS A 1 109 ? -8.062 2.586 7.606 1.00 67.00 109 LYS A N 1
ATOM 916 C CA . LYS A 1 109 ? -7.306 2.682 8.862 1.00 67.00 109 LYS A CA 1
ATOM 917 C C . LYS A 1 109 ? -8.246 2.472 10.046 1.00 67.00 109 LYS A C 1
ATOM 919 O O . LYS A 1 109 ? -8.833 3.398 10.593 1.00 67.00 109 LYS A O 1
ATOM 924 N N . GLN A 1 110 ? -8.336 1.221 10.476 1.00 67.38 110 GLN A N 1
ATOM 925 C CA . GLN A 1 110 ? -9.248 0.727 11.514 1.00 67.38 110 GLN A CA 1
ATOM 926 C C . GLN A 1 110 ? -8.873 1.103 12.964 1.00 67.38 110 GLN A C 1
ATOM 928 O O . GLN A 1 110 ? -9.333 0.459 13.905 1.00 67.38 110 GLN A O 1
ATOM 933 N N . VAL A 1 111 ? -8.057 2.141 13.180 1.00 68.94 111 VAL A N 1
ATOM 934 C CA . VAL A 1 111 ? -7.448 2.445 14.492 1.00 68.94 111 VAL A CA 1
ATOM 935 C C . VAL A 1 111 ? -8.502 2.597 15.597 1.00 68.94 111 VAL A C 1
ATOM 937 O O . VAL A 1 111 ? -8.354 2.023 16.673 1.00 68.94 111 VAL A O 1
ATOM 940 N N . GLY A 1 112 ? -9.609 3.291 15.313 1.00 71.69 112 GLY A N 1
ATOM 941 C CA . GLY A 1 112 ? -10.680 3.495 16.291 1.00 71.69 112 GLY A CA 1
ATOM 942 C C . GLY A 1 112 ? -11.433 2.213 16.666 1.00 71.69 112 GLY A C 1
ATOM 943 O O . GLY A 1 112 ? -11.695 1.988 17.842 1.00 71.69 112 GLY A O 1
ATOM 944 N N . ILE A 1 113 ? -11.760 1.340 15.701 1.00 75.81 113 ILE A N 1
ATOM 945 C CA . ILE A 1 113 ? -12.497 0.094 15.999 1.00 75.81 113 ILE A CA 1
ATOM 946 C C . ILE A 1 113 ? -11.613 -0.881 16.777 1.00 75.81 113 ILE A C 1
ATOM 948 O O . ILE A 1 113 ? -12.077 -1.515 17.723 1.00 75.81 113 ILE A O 1
ATOM 952 N N . VAL A 1 114 ? -10.333 -0.971 16.414 1.00 78.06 114 VAL A N 1
ATOM 953 C CA . VAL A 1 114 ? -9.365 -1.821 17.117 1.00 78.06 114 VAL A CA 1
ATOM 954 C C . VAL A 1 114 ? -9.173 -1.353 18.562 1.00 78.06 114 VAL A C 1
ATOM 956 O O . VAL A 1 114 ? -9.112 -2.185 19.464 1.00 78.06 114 VAL A O 1
ATOM 959 N N . ALA A 1 115 ? -9.160 -0.040 18.816 1.00 81.31 115 ALA A N 1
ATOM 960 C CA . ALA A 1 115 ? -9.097 0.496 20.176 1.00 81.31 115 ALA A CA 1
ATOM 961 C C . ALA A 1 115 ? -10.335 0.120 21.012 1.00 81.31 115 ALA A C 1
ATOM 963 O O . ALA A 1 115 ? -10.192 -0.314 22.154 1.00 81.31 115 ALA A O 1
ATOM 964 N N . VAL A 1 116 ? -11.539 0.213 20.432 1.00 82.69 116 VAL A N 1
ATOM 965 C CA . VAL A 1 116 ? -12.798 -0.213 21.074 1.00 82.69 116 VAL A CA 1
ATOM 966 C C . VAL A 1 116 ? -12.780 -1.718 21.372 1.00 82.69 116 VAL A C 1
ATOM 968 O O . VAL A 1 116 ? -13.121 -2.129 22.481 1.00 82.69 116 VAL A O 1
ATOM 971 N N . ALA A 1 117 ? -12.311 -2.539 20.427 1.00 82.94 117 ALA A N 1
ATOM 972 C CA . ALA A 1 117 ? -12.136 -3.981 20.613 1.00 82.94 117 ALA A CA 1
ATOM 973 C C . ALA A 1 117 ? -11.148 -4.311 21.745 1.00 82.94 117 ALA A C 1
ATOM 975 O O . ALA A 1 117 ? -11.419 -5.181 22.576 1.00 82.94 117 ALA A O 1
ATOM 976 N N . GLY A 1 118 ? -10.023 -3.594 21.808 1.00 82.06 118 GLY A N 1
ATOM 977 C CA . GLY A 1 118 ? -9.025 -3.743 22.865 1.00 82.06 118 GLY A CA 1
ATOM 978 C C . GLY A 1 118 ? -9.560 -3.335 24.238 1.00 82.06 118 GLY A C 1
ATOM 979 O O . GLY A 1 118 ? -9.379 -4.068 25.210 1.00 82.06 118 GLY A O 1
ATOM 980 N N . ALA A 1 119 ? -10.273 -2.208 24.319 1.00 83.75 119 ALA A N 1
ATOM 981 C CA . ALA A 1 119 ? -10.908 -1.746 25.551 1.00 83.75 119 ALA A CA 1
ATOM 982 C C . ALA A 1 119 ? -11.942 -2.757 26.065 1.00 83.75 119 ALA A C 1
ATOM 984 O O . ALA A 1 119 ? -11.922 -3.115 27.243 1.00 83.75 119 ALA A O 1
ATOM 985 N N . LEU A 1 120 ? -12.797 -3.273 25.178 1.00 84.81 120 LEU A N 1
ATOM 986 C CA . LEU A 1 120 ? -13.771 -4.309 25.505 1.00 84.81 120 LEU A CA 1
ATOM 987 C C . LEU A 1 120 ? -13.095 -5.589 26.019 1.00 84.81 120 LEU A C 1
ATOM 989 O O . LEU A 1 120 ? -13.447 -6.081 27.089 1.00 84.81 120 LEU A O 1
ATOM 993 N N . SER A 1 121 ? -12.102 -6.096 25.283 1.00 84.06 121 SER A N 1
ATOM 994 C CA . SER A 1 121 ? -11.395 -7.338 25.626 1.00 84.06 121 SER A CA 1
ATOM 995 C C . SER A 1 121 ? -10.694 -7.229 26.978 1.00 84.06 121 SER A C 1
ATOM 997 O O . SER A 1 121 ? -10.802 -8.125 27.810 1.00 84.06 121 SER A O 1
ATOM 999 N N . ARG A 1 122 ? -10.040 -6.090 27.243 1.00 82.75 122 ARG A N 1
ATOM 1000 C CA . ARG A 1 122 ? -9.417 -5.800 28.539 1.00 82.75 122 ARG A CA 1
ATOM 1001 C C . ARG A 1 122 ? -10.448 -5.757 29.670 1.00 82.75 122 ARG A C 1
ATOM 1003 O O . ARG A 1 122 ? -10.178 -6.273 30.750 1.00 82.75 122 ARG A O 1
ATOM 1010 N N . ASN A 1 123 ? -11.607 -5.135 29.446 1.00 82.38 123 ASN A N 1
ATOM 1011 C CA . ASN A 1 123 ? -12.643 -5.018 30.472 1.00 82.38 123 ASN A CA 1
ATOM 1012 C C . ASN A 1 123 ? -13.297 -6.369 30.803 1.00 82.38 123 ASN A C 1
ATOM 1014 O O . ASN A 1 123 ? -13.520 -6.640 31.980 1.00 82.38 123 ASN A O 1
ATOM 1018 N N . LEU A 1 124 ? -13.536 -7.225 29.804 1.00 81.38 124 LEU A N 1
ATOM 1019 C CA . LEU A 1 124 ? -14.033 -8.591 30.008 1.00 81.38 124 LEU A CA 1
ATOM 1020 C C . LEU A 1 124 ? -13.006 -9.475 30.728 1.00 81.38 124 LEU A C 1
ATOM 1022 O O . LEU A 1 124 ? -13.354 -10.119 31.714 1.00 81.38 124 LEU A O 1
ATOM 1026 N N . ALA A 1 125 ? -11.739 -9.447 30.302 1.00 78.88 125 ALA A N 1
ATOM 1027 C CA . ALA A 1 125 ? -10.667 -10.215 30.943 1.00 78.88 125 ALA A CA 1
ATOM 1028 C C . ALA A 1 125 ? -10.480 -9.837 32.424 1.00 78.88 125 ALA A C 1
ATOM 1030 O O . ALA A 1 125 ? -10.204 -10.686 33.269 1.00 78.88 125 ALA A O 1
ATOM 1031 N N . TYR A 1 126 ? -10.672 -8.559 32.756 1.00 76.88 126 TYR A N 1
ATOM 1032 C CA . TYR A 1 126 ? -10.616 -8.083 34.134 1.00 76.88 126 TYR A CA 1
ATOM 1033 C C . TYR A 1 126 ? -11.723 -8.691 35.012 1.00 76.88 126 TYR A C 1
ATOM 1035 O O . TYR A 1 126 ? -11.449 -9.163 36.113 1.00 76.88 126 TYR A O 1
ATOM 1043 N N . LEU A 1 127 ? -12.956 -8.758 34.495 1.00 74.12 127 LEU A N 1
ATOM 1044 C CA . LEU A 1 127 ? -14.082 -9.386 35.197 1.00 74.12 127 LEU A CA 1
ATOM 1045 C C . LEU A 1 127 ? -13.881 -10.899 35.393 1.00 74.12 127 LEU A C 1
ATOM 1047 O O . LEU A 1 127 ? -14.346 -11.455 36.387 1.00 74.12 127 LEU A O 1
ATOM 1051 N N . GLU A 1 128 ? -13.169 -11.567 34.480 1.00 69.94 128 GLU A N 1
ATOM 1052 C CA . GLU A 1 128 ? -12.834 -12.993 34.601 1.00 69.94 128 GLU A CA 1
ATOM 1053 C C . GLU A 1 128 ? -11.784 -13.275 35.686 1.00 69.94 128 GLU A C 1
ATOM 1055 O O . GLU A 1 128 ? -11.909 -14.258 36.421 1.00 69.94 128 GLU A O 1
ATOM 1060 N N . HIS A 1 129 ? -10.767 -12.418 35.819 1.00 64.50 129 HIS A N 1
ATOM 1061 C CA . HIS A 1 129 ? -9.707 -12.591 36.816 1.00 64.50 129 HIS A CA 1
ATOM 1062 C C . HIS A 1 129 ? -10.198 -12.408 38.257 1.00 64.50 129 HIS A C 1
ATOM 1064 O O . HIS A 1 129 ? -9.777 -13.151 39.143 1.00 64.50 129 HIS A O 1
ATOM 1070 N N . GLU A 1 130 ? -11.103 -11.462 38.496 1.00 60.69 130 GLU A N 1
ATOM 1071 C CA . GLU A 1 130 ? -11.564 -11.134 39.849 1.00 60.69 130 GLU A CA 1
ATOM 1072 C C . GLU A 1 130 ? -12.578 -12.146 40.395 1.00 60.69 130 GLU A C 1
ATOM 1074 O O . GLU A 1 130 ? -12.518 -12.528 41.563 1.00 60.69 130 GLU A O 1
ATOM 1079 N N . HIS A 1 131 ? -13.446 -12.686 39.532 1.00 55.03 131 HIS A N 1
ATOM 1080 C CA . HIS A 1 131 ? -14.355 -13.774 39.911 1.00 55.03 131 HIS A CA 1
ATOM 1081 C C . HIS A 1 131 ? -13.642 -15.115 40.134 1.00 55.03 131 HIS A C 1
ATOM 1083 O O . HIS A 1 131 ? -14.115 -15.932 40.927 1.00 55.03 131 HIS A O 1
ATOM 1089 N N . ARG A 1 132 ? -12.480 -15.345 39.500 1.00 51.66 132 ARG A N 1
ATOM 1090 C CA . ARG A 1 132 ? -11.663 -16.550 39.737 1.00 51.66 132 ARG A CA 1
ATOM 1091 C C . ARG A 1 132 ? -11.143 -16.650 41.173 1.00 51.66 132 ARG A C 1
ATOM 1093 O O . ARG A 1 132 ? -10.954 -17.762 41.653 1.00 51.66 132 ARG A O 1
ATOM 1100 N N . GLY A 1 133 ? -10.960 -15.522 41.864 1.00 48.47 133 GLY A N 1
ATOM 1101 C CA . GLY A 1 133 ? -10.551 -15.504 43.272 1.00 48.47 133 GLY A CA 1
ATOM 1102 C C . GLY A 1 133 ? -11.641 -15.961 44.249 1.00 48.47 133 GLY A C 1
ATOM 1103 O O . GLY A 1 133 ? -11.313 -16.391 45.349 1.00 48.47 133 GLY A O 1
ATOM 1104 N N . SER A 1 134 ? -12.921 -15.911 43.852 1.00 50.00 134 SER A N 1
ATOM 1105 C CA . SER A 1 134 ? -14.058 -16.207 44.740 1.00 50.00 134 SER A CA 1
ATOM 1106 C C . SER A 1 134 ? -14.725 -17.569 44.495 1.00 50.00 134 SER A C 1
ATOM 1108 O O . SER A 1 134 ? -15.488 -18.011 45.350 1.00 50.00 134 SER A O 1
ATOM 1110 N N . PHE A 1 135 ? -14.476 -18.227 43.355 1.00 48.56 135 PHE A N 1
ATOM 1111 C CA . PHE A 1 135 ? -15.208 -19.435 42.923 1.00 48.56 135 PHE A CA 1
ATOM 1112 C C . PHE A 1 135 ? -14.344 -20.686 42.694 1.00 48.56 135 PHE A C 1
ATOM 1114 O O . PHE A 1 135 ? -14.871 -21.698 42.236 1.00 48.56 135 PHE A O 1
ATOM 1121 N N . LEU A 1 136 ? -13.043 -20.672 43.006 1.00 47.00 136 LEU A N 1
ATOM 1122 C CA . LEU A 1 136 ? -12.231 -21.887 42.880 1.00 47.00 136 LEU A CA 1
ATOM 1123 C C . LEU A 1 136 ? -12.526 -22.853 44.043 1.00 47.00 136 LEU A C 1
ATOM 1125 O O . LEU A 1 136 ? -11.923 -22.779 45.113 1.00 47.00 136 LEU A O 1
ATOM 1129 N N . SER A 1 137 ? -13.469 -23.771 43.828 1.00 47.09 137 SER A N 1
ATOM 1130 C CA . SER A 1 137 ? -13.552 -25.003 44.611 1.00 47.09 137 SER A CA 1
ATOM 1131 C C . SER A 1 137 ? -12.244 -25.777 44.431 1.00 47.09 137 SER A C 1
ATOM 1133 O O . SER A 1 137 ? -11.776 -25.955 43.309 1.00 47.09 137 SER A O 1
ATOM 1135 N N . ILE A 1 138 ? -11.658 -26.265 45.528 1.00 46.03 138 ILE A N 1
ATOM 1136 C CA . ILE A 1 138 ? -10.365 -26.987 45.575 1.00 46.03 138 ILE A CA 1
ATOM 1137 C C . ILE A 1 138 ? -10.376 -28.276 44.711 1.00 46.03 138 ILE A C 1
ATOM 1139 O O . ILE A 1 138 ? -9.332 -28.878 44.471 1.00 46.03 138 ILE A O 1
ATOM 1143 N N . TYR A 1 139 ? -11.546 -28.684 44.208 1.00 49.94 139 TYR A N 1
ATOM 1144 C CA . TYR A 1 139 ? -11.759 -29.875 43.383 1.00 49.94 139 TYR A CA 1
ATOM 1145 C C . TYR A 1 139 ? -11.958 -29.591 41.883 1.00 49.94 139 TYR A C 1
ATOM 1147 O O . TYR A 1 139 ? -11.992 -30.540 41.099 1.00 49.94 139 TYR A O 1
ATOM 1155 N N . ASP A 1 140 ? -12.067 -28.325 41.463 1.00 49.34 140 ASP A N 1
ATOM 1156 C CA . ASP A 1 140 ? -12.244 -27.977 40.050 1.00 49.34 140 ASP A CA 1
ATOM 1157 C C . ASP A 1 140 ? -10.883 -27.847 39.349 1.00 49.34 140 ASP A C 1
ATOM 1159 O O . ASP A 1 140 ? -10.076 -26.955 39.616 1.00 49.34 140 ASP A O 1
ATOM 1163 N N . ASN A 1 141 ? -10.616 -28.787 38.443 1.00 40.56 141 ASN A N 1
ATOM 1164 C CA . ASN A 1 141 ? -9.359 -28.911 37.706 1.00 40.56 141 ASN A CA 1
ATOM 1165 C C . ASN A 1 141 ? -9.070 -27.652 36.844 1.00 40.56 141 ASN A C 1
ATOM 1167 O O . ASN A 1 141 ? -9.915 -27.261 36.033 1.00 40.56 141 ASN A O 1
ATOM 1171 N N . PRO A 1 142 ? -7.873 -27.035 36.921 1.00 47.75 142 PRO A N 1
ATOM 1172 C CA . PRO A 1 142 ? -7.556 -25.808 36.199 1.00 47.75 142 PRO A CA 1
ATOM 1173 C C . PRO A 1 142 ? -6.959 -26.131 34.822 1.00 47.75 142 PRO A C 1
ATOM 1175 O O . PRO A 1 142 ? -5.752 -26.023 34.629 1.00 47.75 142 PRO A O 1
ATOM 1178 N N . SER A 1 143 ? -7.771 -26.547 33.848 1.00 40.16 143 SER A N 1
ATOM 1179 C CA . SER A 1 143 ? -7.247 -26.868 32.503 1.00 40.16 143 SER A CA 1
ATOM 1180 C C . SER A 1 143 ? -7.888 -26.120 31.338 1.00 40.16 143 SER A C 1
ATOM 1182 O O . SER A 1 143 ? -7.434 -26.276 30.208 1.00 40.16 143 SER A O 1
ATOM 1184 N N . VAL A 1 144 ? -8.860 -25.236 31.574 1.00 46.03 144 VAL A N 1
ATOM 1185 C CA . VAL A 1 144 ? -9.421 -24.409 30.497 1.00 46.03 144 VAL A CA 1
ATOM 1186 C C . VAL A 1 144 ? -9.344 -22.940 30.891 1.00 46.03 144 VAL A C 1
ATOM 1188 O O . VAL A 1 144 ? -10.019 -22.466 31.806 1.00 46.03 144 VAL A O 1
ATOM 1191 N N . VAL A 1 145 ? -8.474 -22.203 30.204 1.00 50.06 145 VAL A N 1
ATOM 1192 C CA . VAL A 1 145 ? -8.562 -20.745 30.119 1.00 50.06 145 VAL A CA 1
ATOM 1193 C C . VAL A 1 145 ? -9.870 -20.465 29.383 1.00 50.06 145 VAL A C 1
ATOM 1195 O O . VAL A 1 145 ? -9.922 -20.530 28.161 1.00 50.06 145 VAL A O 1
ATOM 1198 N N . LEU A 1 146 ? -10.961 -20.285 30.130 1.00 54.12 146 LEU A N 1
ATOM 1199 C CA . LEU A 1 146 ? -12.279 -19.959 29.590 1.00 54.12 146 LEU A CA 1
ATOM 1200 C C . LEU A 1 146 ? -12.246 -18.497 29.134 1.00 54.12 146 LEU A C 1
ATOM 1202 O O . LEU A 1 146 ? -12.739 -17.615 29.822 1.00 54.12 146 LEU A O 1
ATOM 1206 N N . GLN A 1 147 ? -11.570 -18.244 28.017 1.00 62.78 147 GLN A N 1
ATOM 1207 C CA . GLN A 1 147 ? -11.594 -16.960 27.336 1.00 62.78 147 GLN A CA 1
ATOM 1208 C C . GLN A 1 147 ? -13.022 -16.739 26.826 1.00 62.78 147 GLN A C 1
ATOM 1210 O O . GLN A 1 147 ? -13.607 -17.636 26.214 1.00 62.78 147 GLN A O 1
ATOM 1215 N N . ASP A 1 148 ? -13.627 -15.592 27.146 1.00 71.31 148 ASP A N 1
ATOM 1216 C CA . ASP A 1 148 ? -15.008 -15.321 26.744 1.00 71.31 148 ASP A CA 1
ATOM 1217 C C . ASP A 1 148 ? -15.173 -15.489 25.215 1.00 71.31 148 ASP A C 1
ATOM 1219 O O . ASP A 1 148 ? -14.450 -14.836 24.457 1.00 71.31 148 ASP A O 1
ATOM 1223 N N . PRO A 1 149 ? -16.125 -16.308 24.721 1.00 81.19 149 PRO A N 1
ATOM 1224 C CA . PRO A 1 149 ? -16.259 -16.608 23.290 1.00 81.19 149 PRO A CA 1
ATOM 1225 C C . PRO A 1 149 ? -16.540 -15.365 22.433 1.00 81.19 149 PRO A C 1
ATOM 1227 O O . PRO A 1 149 ? -16.339 -15.385 21.217 1.00 81.19 149 PRO A O 1
ATOM 1230 N N . ILE A 1 150 ? -17.011 -14.269 23.041 1.00 84.44 150 ILE A N 1
ATOM 1231 C CA . ILE A 1 150 ? -17.166 -12.979 22.363 1.00 84.44 150 ILE A CA 1
ATOM 1232 C C . ILE A 1 150 ? -15.808 -12.351 22.023 1.00 84.44 150 ILE A C 1
ATOM 1234 O O . ILE A 1 150 ? -15.679 -11.753 20.955 1.00 84.44 150 ILE A O 1
ATOM 1238 N N . ILE A 1 151 ? -14.787 -12.517 22.870 1.00 81.94 151 ILE A N 1
ATOM 1239 C CA . ILE A 1 151 ? -13.431 -12.005 22.620 1.00 81.94 151 ILE A CA 1
ATOM 1240 C C . ILE A 1 151 ? -12.846 -12.679 21.374 1.00 81.94 151 ILE A C 1
ATOM 1242 O O . ILE A 1 151 ? -12.324 -11.994 20.494 1.00 81.94 151 ILE A O 1
ATOM 1246 N N . ASP A 1 152 ? -13.014 -13.995 21.241 1.00 85.19 152 ASP A N 1
ATOM 1247 C CA . ASP A 1 152 ? -12.537 -14.743 20.073 1.00 85.19 152 ASP A CA 1
ATOM 1248 C C . ASP A 1 152 ? -13.242 -14.308 18.785 1.00 85.19 152 ASP A C 1
ATOM 1250 O O . ASP A 1 152 ? -12.603 -14.101 17.750 1.00 85.19 152 ASP A O 1
ATOM 1254 N N . GLN A 1 153 ? -14.559 -14.089 18.847 1.00 85.94 153 GLN A N 1
ATOM 1255 C CA . GLN A 1 153 ? -15.331 -13.595 17.705 1.00 85.94 153 GLN A CA 1
ATOM 1256 C C . GLN A 1 153 ? -14.902 -12.190 17.272 1.00 85.94 153 GLN A C 1
ATOM 1258 O O . GLN A 1 153 ? -14.786 -11.928 16.071 1.00 85.94 153 GLN A O 1
ATOM 1263 N N . VAL A 1 154 ? -14.657 -11.292 18.231 1.00 85.50 154 VAL A N 1
ATOM 1264 C CA . VAL A 1 154 ? -14.159 -9.938 17.962 1.00 85.50 154 VAL A CA 1
ATOM 1265 C C . VAL A 1 154 ? -12.764 -10.005 17.342 1.00 85.50 154 VAL A C 1
ATOM 1267 O O . VAL A 1 154 ? -12.543 -9.396 16.297 1.00 85.50 154 VAL A O 1
ATOM 1270 N N . ASN A 1 155 ? -11.850 -10.793 17.913 1.00 85.25 155 ASN A N 1
ATOM 1271 C CA . ASN A 1 155 ? -10.487 -10.948 17.402 1.00 85.25 155 ASN A CA 1
ATOM 1272 C C . ASN A 1 155 ? -10.468 -11.504 15.977 1.00 85.25 155 ASN A C 1
ATOM 1274 O O . ASN A 1 155 ? -9.801 -10.946 15.105 1.00 85.25 155 ASN A O 1
ATOM 1278 N N . HIS A 1 156 ? -11.251 -12.549 15.709 1.00 86.62 156 HIS A N 1
ATOM 1279 C CA . HIS A 1 156 ? -11.370 -13.116 14.370 1.00 86.62 156 HIS A CA 1
ATOM 1280 C C . HIS A 1 156 ? -11.948 -12.098 13.369 1.00 86.62 156 HIS A C 1
ATOM 1282 O O . HIS A 1 156 ? -11.458 -11.970 12.245 1.00 86.62 156 HIS A O 1
ATOM 1288 N N . ALA A 1 157 ? -12.969 -11.329 13.767 1.00 83.50 157 ALA A N 1
ATOM 1289 C CA . ALA A 1 157 ? -13.550 -10.288 12.920 1.00 83.50 157 ALA A CA 1
ATOM 1290 C C . ALA A 1 157 ? -12.557 -9.145 12.630 1.00 83.50 157 ALA A C 1
ATOM 1292 O O . ALA A 1 157 ? -12.474 -8.691 11.488 1.00 83.50 157 ALA A O 1
ATOM 1293 N N . VAL A 1 158 ? -11.769 -8.726 13.625 1.00 83.88 158 VAL A N 1
ATOM 1294 C CA . VAL A 1 158 ? -10.701 -7.727 13.464 1.00 83.88 158 VAL A CA 1
ATOM 1295 C C . VAL A 1 158 ? -9.604 -8.242 12.532 1.00 83.88 158 VAL A C 1
ATOM 1297 O O . VAL A 1 158 ? -9.233 -7.541 11.596 1.00 83.88 158 VAL A O 1
ATOM 1300 N N . GLN A 1 159 ? -9.111 -9.469 12.727 1.00 83.19 159 GLN A N 1
ATOM 1301 C CA . GLN A 1 159 ? -8.069 -10.060 11.876 1.00 83.19 159 GLN A CA 1
ATOM 1302 C C . GLN A 1 159 ? -8.510 -10.158 10.413 1.00 83.19 159 GLN A C 1
ATOM 1304 O O . GLN A 1 159 ? -7.773 -9.754 9.509 1.00 83.19 159 GLN A O 1
ATOM 1309 N N . LYS A 1 160 ? -9.737 -10.637 10.177 1.00 82.19 160 LYS A N 1
ATOM 1310 C CA . LYS A 1 160 ? -10.314 -10.716 8.833 1.00 82.19 160 LYS A CA 1
ATOM 1311 C C . LYS A 1 160 ? -10.381 -9.338 8.171 1.00 82.19 160 LYS A C 1
ATOM 1313 O O . LYS A 1 160 ? -10.016 -9.199 7.002 1.00 82.19 160 LYS A O 1
ATOM 1318 N N . LEU A 1 161 ? -10.817 -8.325 8.919 1.00 76.75 161 LEU A N 1
ATOM 1319 C CA . LEU A 1 161 ? -10.911 -6.960 8.420 1.00 76.75 161 LEU A CA 1
ATOM 1320 C C . LEU A 1 161 ? -9.530 -6.383 8.091 1.00 76.75 161 LEU A C 1
ATOM 1322 O O . LEU A 1 161 ? -9.357 -5.840 7.004 1.00 76.75 161 LEU A O 1
ATOM 1326 N N . THR A 1 162 ? -8.541 -6.567 8.967 1.00 76.38 162 THR A N 1
ATOM 1327 C CA . THR A 1 162 ? -7.153 -6.129 8.746 1.00 76.38 162 THR A CA 1
ATOM 1328 C C . THR A 1 162 ? -6.566 -6.720 7.466 1.00 76.38 162 THR A C 1
ATOM 1330 O O . THR A 1 162 ? -5.935 -6.004 6.694 1.00 76.38 162 THR A O 1
ATOM 1333 N N . HIS A 1 163 ? -6.808 -8.004 7.190 1.00 73.94 163 HIS A N 1
ATOM 1334 C CA . HIS A 1 163 ? -6.356 -8.632 5.947 1.00 73.94 163 HIS A CA 1
ATOM 1335 C C . HIS A 1 163 ? -7.071 -8.062 4.706 1.00 73.94 163 HIS A C 1
ATOM 1337 O O . HIS A 1 163 ? -6.483 -7.913 3.635 1.00 73.94 163 HIS A O 1
ATOM 1343 N N . ALA A 1 164 ? -8.358 -7.726 4.821 1.00 68.25 164 ALA A N 1
ATOM 1344 C CA . ALA A 1 164 ? -9.103 -7.119 3.723 1.00 68.25 164 ALA A CA 1
ATOM 1345 C C . ALA A 1 164 ? -8.651 -5.673 3.440 1.00 68.25 164 ALA A C 1
ATOM 1347 O O . ALA A 1 164 ? -8.587 -5.263 2.274 1.00 68.25 164 ALA A O 1
ATOM 1348 N N . THR A 1 165 ? -8.341 -4.893 4.475 1.00 67.56 165 THR A N 1
ATOM 1349 C CA . THR A 1 165 ? -7.912 -3.498 4.327 1.00 67.56 165 THR A CA 1
ATOM 1350 C C . THR A 1 165 ? -6.442 -3.374 3.929 1.00 67.56 165 THR A C 1
ATOM 1352 O O . THR A 1 165 ? -6.132 -2.517 3.103 1.00 67.56 165 THR A O 1
ATOM 1355 N N . SER A 1 166 ? -5.553 -4.261 4.397 1.00 66.56 166 SER A N 1
ATOM 1356 C CA . SER A 1 166 ? -4.131 -4.268 4.013 1.00 66.56 166 SER A CA 1
ATOM 1357 C C . SER A 1 166 ? -3.933 -4.443 2.506 1.00 66.56 166 SER A C 1
ATOM 1359 O O . SER A 1 166 ? -3.137 -3.731 1.904 1.00 66.56 166 SER A O 1
ATOM 1361 N N . PHE A 1 167 ? -4.724 -5.306 1.864 1.00 61.84 167 PHE A N 1
ATOM 1362 C CA . PHE A 1 167 ? -4.696 -5.484 0.411 1.00 61.84 167 PHE A CA 1
ATOM 1363 C C . PHE A 1 167 ? -5.080 -4.207 -0.353 1.00 61.84 167 PHE A C 1
ATOM 1365 O O . PHE A 1 167 ? -4.494 -3.886 -1.382 1.00 61.84 167 PHE A O 1
ATOM 1372 N N . MET A 1 168 ? -6.063 -3.452 0.146 1.00 60.38 168 MET A N 1
ATOM 1373 C CA . MET A 1 168 ? -6.458 -2.178 -0.469 1.00 60.38 168 MET A CA 1
ATOM 1374 C C . MET A 1 168 ? -5.404 -1.093 -0.250 1.00 60.38 168 MET A C 1
ATOM 1376 O O . MET A 1 168 ? -5.167 -0.283 -1.141 1.00 60.38 168 MET A O 1
ATOM 1380 N N . GLN A 1 169 ? -4.750 -1.100 0.911 1.00 62.78 169 GLN A N 1
ATOM 1381 C CA . GLN A 1 169 ? -3.626 -0.217 1.189 1.00 62.78 169 GLN A CA 1
ATOM 1382 C C . GLN A 1 169 ? -2.422 -0.539 0.299 1.00 62.78 169 GLN A C 1
ATOM 1384 O O . GLN A 1 169 ? -1.791 0.382 -0.202 1.00 62.78 169 GLN A O 1
ATOM 1389 N N . TYR A 1 170 ? -2.160 -1.818 0.036 1.00 63.25 170 TYR A N 1
ATOM 1390 C CA . TYR A 1 170 ? -1.147 -2.264 -0.917 1.00 63.25 170 TYR A CA 1
ATOM 1391 C C . TYR A 1 170 ? -1.463 -1.805 -2.346 1.00 63.25 170 TYR A C 1
ATOM 1393 O O . TYR A 1 170 ? -0.591 -1.262 -3.012 1.00 63.25 170 TYR A O 1
ATOM 1401 N N . LEU A 1 171 ? -2.717 -1.925 -2.801 1.00 60.72 171 LEU A N 1
ATOM 1402 C CA . LEU A 1 171 ? -3.132 -1.378 -4.101 1.00 60.72 171 LEU A CA 1
ATOM 1403 C C . LEU A 1 171 ? -2.946 0.143 -4.174 1.00 60.72 171 LEU A C 1
ATOM 1405 O O . LEU A 1 171 ? -2.447 0.642 -5.173 1.00 60.72 171 LEU A O 1
ATOM 1409 N N . GLY A 1 172 ? -3.290 0.868 -3.106 1.00 58.50 172 GLY A N 1
ATOM 1410 C CA . GLY A 1 172 ? -3.019 2.301 -3.014 1.00 58.50 172 GLY A CA 1
ATOM 1411 C C . GLY A 1 172 ? -1.526 2.627 -3.010 1.00 58.50 172 GLY A C 1
ATOM 1412 O O . GLY A 1 172 ? -1.117 3.576 -3.652 1.00 58.50 172 GLY A O 1
ATOM 1413 N N . GLN A 1 173 ? -0.686 1.840 -2.339 1.00 57.00 173 GLN A N 1
ATOM 1414 C CA . GLN A 1 173 ? 0.764 2.050 -2.331 1.00 57.00 173 GLN A CA 1
ATOM 1415 C C . GLN A 1 173 ? 1.408 1.741 -3.682 1.00 57.00 173 GLN A C 1
ATOM 1417 O O . GLN A 1 173 ? 2.269 2.496 -4.107 1.00 57.00 173 GLN A O 1
ATOM 1422 N N . HIS A 1 174 ? 0.975 0.695 -4.387 1.00 54.75 174 HIS A N 1
ATOM 1423 C CA . HIS A 1 174 ? 1.435 0.428 -5.752 1.00 54.75 174 HIS A CA 1
ATOM 1424 C C . HIS A 1 174 ? 1.099 1.571 -6.705 1.00 54.75 174 HIS A C 1
ATOM 1426 O O . HIS A 1 174 ? 1.940 1.957 -7.510 1.00 54.75 174 HIS A O 1
ATOM 1432 N N . ALA A 1 175 ? -0.086 2.151 -6.545 1.00 50.53 175 ALA A N 1
ATOM 1433 C CA . ALA A 1 175 ? -0.503 3.339 -7.270 1.00 50.53 175 ALA A CA 1
ATOM 1434 C C . ALA A 1 175 ? 0.373 4.566 -6.969 1.00 50.53 175 ALA A C 1
ATOM 1436 O O . ALA A 1 175 ? 0.670 5.369 -7.848 1.00 50.53 175 ALA A O 1
ATOM 1437 N N . LEU A 1 176 ? 0.801 4.709 -5.711 1.00 40.94 176 LEU A N 1
ATOM 1438 C CA . LEU A 1 176 ? 1.648 5.814 -5.259 1.00 40.94 176 LEU A CA 1
ATOM 1439 C C . LEU A 1 176 ? 3.107 5.665 -5.682 1.00 40.94 176 LEU A C 1
ATOM 1441 O O . LEU A 1 176 ? 3.715 6.650 -6.078 1.00 40.94 176 LEU A O 1
ATOM 1445 N N . ILE A 1 177 ? 3.651 4.448 -5.649 1.00 43.06 177 ILE A N 1
ATOM 1446 C CA . ILE A 1 177 ? 5.027 4.164 -6.080 1.00 43.06 177 ILE A CA 1
ATOM 1447 C C . ILE A 1 177 ? 5.186 4.438 -7.583 1.00 43.06 177 ILE A C 1
ATOM 1449 O O . ILE A 1 177 ? 6.223 4.930 -8.002 1.00 43.06 177 ILE A O 1
ATOM 1453 N N . VAL A 1 178 ? 4.147 4.196 -8.391 1.00 41.56 178 VAL A N 1
ATOM 1454 C CA . VAL A 1 178 ? 4.148 4.534 -9.828 1.00 41.56 178 VAL A CA 1
ATOM 1455 C C . VAL A 1 178 ? 4.137 6.055 -10.069 1.00 41.56 178 VAL A C 1
ATOM 1457 O O . VAL A 1 178 ? 4.604 6.512 -11.107 1.00 41.56 178 VAL A O 1
ATOM 1460 N N . GLN A 1 179 ? 3.643 6.856 -9.118 1.00 40.22 179 GLN A N 1
ATOM 1461 C CA . GLN A 1 179 ? 3.545 8.311 -9.265 1.00 40.22 179 GLN A CA 1
ATOM 1462 C C . GLN A 1 179 ? 4.845 9.056 -8.899 1.00 40.22 179 GLN A C 1
ATOM 1464 O O . GLN A 1 179 ? 5.055 10.158 -9.403 1.00 40.22 179 GLN A O 1
ATOM 1469 N N . ASP A 1 180 ? 5.726 8.464 -8.082 1.00 35.34 180 ASP A N 1
ATOM 1470 C CA . ASP A 1 180 ? 6.998 9.093 -7.674 1.00 35.34 180 ASP A CA 1
ATOM 1471 C C . ASP A 1 180 ? 8.034 9.193 -8.818 1.00 35.34 180 ASP A C 1
ATOM 1473 O O . ASP A 1 180 ? 8.963 9.994 -8.726 1.00 35.34 180 ASP A O 1
ATOM 1477 N N . ASP A 1 181 ? 7.839 8.477 -9.933 1.00 37.19 181 ASP A N 1
ATOM 1478 C CA . ASP A 1 181 ? 8.743 8.507 -11.097 1.00 37.19 181 ASP A CA 1
ATOM 1479 C C . ASP A 1 181 ? 8.318 9.490 -12.212 1.00 37.19 181 ASP A C 1
ATOM 1481 O O . ASP A 1 181 ? 8.955 9.545 -13.267 1.00 37.19 181 ASP A O 1
ATOM 1485 N N . THR A 1 182 ? 7.263 10.299 -12.021 1.00 30.94 182 THR A N 1
ATOM 1486 C CA . THR A 1 182 ? 6.760 11.189 -13.090 1.00 30.94 182 THR A CA 1
ATOM 1487 C C . THR A 1 182 ? 6.781 12.668 -12.683 1.00 30.94 182 THR A C 1
ATOM 1489 O O . THR A 1 182 ? 5.954 13.093 -11.872 1.00 30.94 182 THR A O 1
ATOM 1492 N N . PRO A 1 183 ? 7.659 13.519 -13.260 1.00 35.75 183 PRO A N 1
ATOM 1493 C CA . PRO A 1 183 ? 7.537 14.956 -13.087 1.00 35.75 183 PRO A CA 1
ATOM 1494 C C . PRO A 1 183 ? 6.324 15.472 -13.866 1.00 35.75 183 PRO A C 1
ATOM 1496 O O . PRO A 1 183 ? 6.125 15.168 -15.040 1.00 35.75 183 PRO A O 1
ATOM 1499 N N . SER A 1 184 ? 5.539 16.299 -13.182 1.00 37.53 184 SER A N 1
ATOM 1500 C CA . SER A 1 184 ? 4.387 17.052 -13.672 1.00 37.53 184 SER A CA 1
ATOM 1501 C C . SER A 1 184 ? 4.572 17.635 -15.081 1.00 37.53 184 SER A C 1
ATOM 1503 O O . SER A 1 184 ? 5.390 18.534 -15.289 1.00 37.53 184 SER A O 1
ATOM 1505 N N . GLY A 1 185 ? 3.737 17.188 -16.013 1.00 29.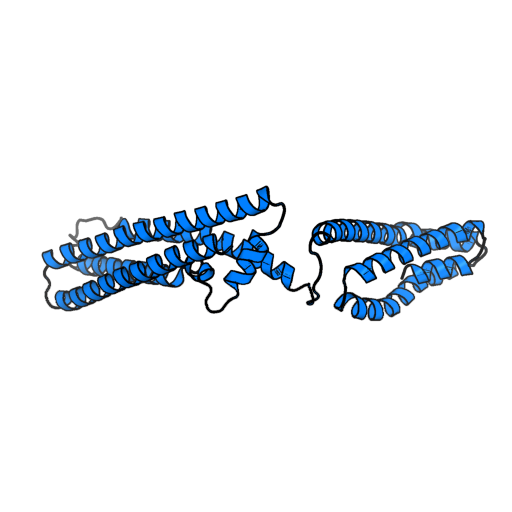09 185 GLY A N 1
ATOM 1506 C CA . GLY A 1 185 ? 3.548 17.779 -17.332 1.00 29.09 185 GLY A CA 1
ATOM 1507 C C . GLY A 1 185 ? 2.279 17.204 -17.945 1.00 29.09 185 GLY A C 1
ATOM 150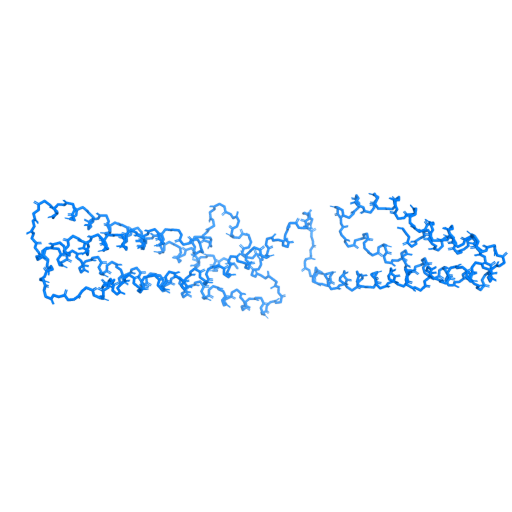8 O O . GLY A 1 185 ? 2.217 16.024 -18.257 1.00 29.09 185 GLY A O 1
ATOM 1509 N N . SER A 1 186 ? 1.243 18.028 -18.023 1.00 40.72 186 SER A N 1
ATOM 1510 C CA . SER A 1 186 ? -0.032 17.744 -18.676 1.00 40.72 186 SER A CA 1
ATOM 1511 C C . SER A 1 186 ? 0.155 17.365 -20.147 1.00 40.72 186 SER A C 1
ATOM 1513 O O . SER A 1 186 ? 0.720 18.176 -20.873 1.00 40.72 186 SER A O 1
ATOM 1515 N N . GLU A 1 187 ? -0.339 16.189 -20.554 1.00 34.16 187 GLU A N 1
ATOM 1516 C CA . GLU A 1 187 ? -1.128 15.891 -21.775 1.00 34.16 187 GLU A CA 1
ATOM 1517 C C . GLU A 1 187 ? -1.161 14.361 -22.041 1.00 34.16 187 GLU A C 1
ATOM 1519 O O . GLU A 1 187 ? -0.137 13.692 -21.997 1.00 34.16 187 GLU A O 1
ATOM 1524 N N . ASP A 1 188 ? -2.374 13.826 -22.246 1.00 35.16 188 ASP A N 1
ATOM 1525 C CA . ASP A 1 188 ? -2.762 12.517 -22.815 1.00 35.16 188 ASP A CA 1
ATOM 1526 C C . ASP A 1 188 ? -2.125 11.192 -22.313 1.00 35.16 188 ASP A C 1
ATOM 1528 O O . ASP A 1 188 ? -1.227 10.603 -22.907 1.00 35.16 188 ASP A O 1
ATOM 1532 N N . ASN A 1 189 ? -2.751 10.597 -21.284 1.00 40.53 189 ASN A N 1
ATOM 1533 C CA . ASN A 1 189 ? -2.436 9.269 -20.716 1.00 40.53 189 ASN A CA 1
ATOM 1534 C C . ASN A 1 189 ? -3.032 8.068 -21.494 1.00 40.53 189 ASN A C 1
ATOM 1536 O O . ASN A 1 189 ? -3.526 7.118 -20.881 1.00 40.53 189 ASN A O 1
ATOM 1540 N N . VAL A 1 190 ? -3.035 8.092 -22.830 1.00 45.84 190 VAL A N 1
ATOM 1541 C CA . VAL A 1 190 ? -3.352 6.887 -23.635 1.00 45.84 190 VAL A CA 1
ATOM 1542 C C . VAL A 1 190 ? -2.077 6.136 -24.041 1.00 45.84 190 VAL A C 1
ATOM 1544 O O . VAL A 1 190 ? -2.120 4.924 -24.237 1.00 45.84 190 VAL A O 1
ATOM 1547 N N . ASP A 1 191 ? -0.922 6.804 -24.049 1.00 49.38 191 ASP A N 1
ATOM 1548 C CA . ASP A 1 191 ? 0.323 6.201 -24.529 1.00 49.38 191 ASP A CA 1
ATOM 1549 C C . ASP A 1 191 ? 1.173 5.524 -23.430 1.00 49.38 191 ASP A C 1
ATOM 1551 O O . ASP A 1 191 ? 2.067 4.738 -23.744 1.00 49.38 191 ASP A O 1
ATOM 1555 N N . ASP A 1 192 ? 0.897 5.760 -22.145 1.00 52.25 192 ASP A N 1
ATOM 1556 C CA . ASP A 1 192 ? 1.790 5.390 -21.028 1.00 52.25 192 ASP A CA 1
ATOM 1557 C C . ASP A 1 192 ? 1.968 3.865 -20.839 1.00 52.25 192 ASP A C 1
ATOM 1559 O O . ASP A 1 192 ? 3.061 3.361 -20.573 1.00 52.25 192 ASP A O 1
ATOM 1563 N N . GLU A 1 193 ? 0.916 3.078 -21.089 1.00 49.66 193 GLU A N 1
ATOM 1564 C CA . GLU A 1 193 ? 0.996 1.609 -21.041 1.00 49.66 193 GLU A CA 1
ATOM 1565 C C . GLU A 1 193 ? 1.783 1.036 -22.236 1.00 49.66 193 GLU A C 1
ATOM 1567 O O . GLU A 1 193 ? 2.534 0.064 -22.095 1.00 49.66 193 GLU A O 1
ATOM 1572 N N . SER A 1 194 ? 1.682 1.684 -23.402 1.00 54.66 194 SER A N 1
ATOM 1573 C CA . SER A 1 194 ? 2.471 1.334 -24.586 1.00 54.66 194 SER A CA 1
ATOM 1574 C C . SER A 1 194 ? 3.951 1.692 -24.404 1.00 54.66 194 SER A C 1
ATOM 1576 O O . SER A 1 194 ? 4.820 0.898 -24.773 1.00 54.66 194 SER A O 1
ATOM 1578 N N . TYR A 1 195 ? 4.247 2.821 -23.745 1.00 61.88 195 TYR A N 1
ATOM 1579 C CA . TYR A 1 195 ? 5.607 3.229 -23.401 1.00 61.88 195 TYR A CA 1
ATOM 1580 C C . TYR A 1 195 ? 6.253 2.263 -22.414 1.00 61.88 195 TYR A C 1
ATOM 1582 O O . TYR A 1 195 ? 7.431 1.953 -22.578 1.00 61.88 195 TYR A O 1
ATOM 1590 N N . HIS A 1 196 ? 5.506 1.717 -21.450 1.00 70.06 196 HIS A N 1
ATOM 1591 C CA . HIS A 1 196 ? 6.045 0.726 -20.518 1.00 70.06 196 HIS A CA 1
ATOM 1592 C C . HIS A 1 196 ? 6.470 -0.570 -21.232 1.00 70.06 196 HIS A C 1
ATOM 1594 O O . HIS A 1 196 ? 7.577 -1.065 -21.014 1.00 70.06 196 HIS A O 1
ATOM 1600 N N . PHE A 1 197 ? 5.634 -1.119 -22.124 1.00 72.62 197 PHE A N 1
ATOM 1601 C CA . PHE A 1 197 ? 6.005 -2.311 -22.899 1.00 72.62 197 PHE A CA 1
ATOM 1602 C C . PHE A 1 197 ? 7.145 -2.025 -23.888 1.00 72.62 197 PHE A C 1
ATOM 1604 O O . PHE A 1 197 ? 8.088 -2.811 -23.985 1.00 72.62 197 PHE A O 1
ATOM 1611 N N . MET A 1 198 ? 7.101 -0.882 -24.579 1.00 72.06 198 MET A N 1
ATOM 1612 C CA . MET A 1 198 ? 8.145 -0.470 -25.519 1.00 72.06 198 MET A CA 1
ATOM 1613 C C . MET A 1 198 ? 9.482 -0.236 -24.810 1.00 72.06 198 MET A C 1
ATOM 1615 O O . MET A 1 198 ? 10.519 -0.684 -25.287 1.00 72.06 198 MET A O 1
ATOM 1619 N N . SER A 1 199 ? 9.468 0.418 -23.649 1.00 77.88 199 SER A N 1
ATOM 1620 C CA . SER A 1 199 ? 10.655 0.645 -22.828 1.00 77.88 199 SER A CA 1
ATOM 1621 C C . SER A 1 199 ? 11.236 -0.668 -22.315 1.00 77.88 199 SER A C 1
ATOM 1623 O O . SER A 1 199 ? 12.446 -0.863 -22.403 1.00 77.88 199 SER A O 1
ATOM 1625 N N . LEU A 1 200 ? 10.389 -1.602 -21.867 1.00 78.12 200 LEU A N 1
ATOM 1626 C CA . LEU A 1 200 ? 10.821 -2.937 -21.456 1.00 78.12 200 LEU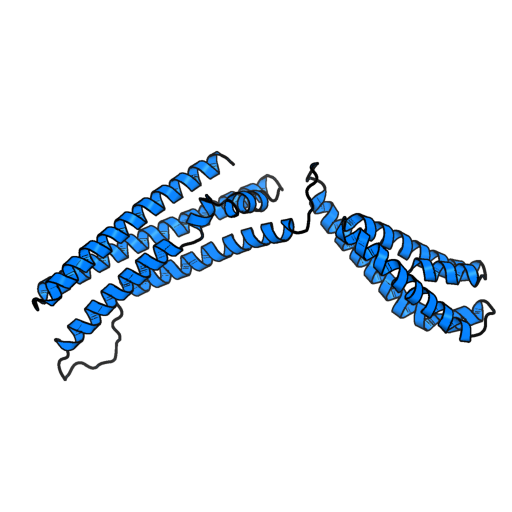 A CA 1
ATOM 1627 C C . LEU A 1 200 ? 11.461 -3.706 -22.620 1.00 78.12 200 LEU A C 1
ATOM 1629 O O . LEU A 1 200 ? 12.526 -4.299 -22.454 1.00 78.12 200 LEU A O 1
ATOM 1633 N N . MET A 1 201 ? 10.842 -3.672 -23.803 1.00 82.25 201 MET A N 1
ATOM 1634 C CA . MET A 1 201 ? 11.365 -4.328 -25.000 1.00 82.25 201 MET A CA 1
ATOM 1635 C C . MET A 1 201 ? 12.696 -3.707 -25.442 1.00 82.25 201 MET A C 1
ATOM 1637 O O . MET A 1 201 ? 13.654 -4.432 -25.695 1.00 82.25 201 MET A O 1
ATOM 1641 N N . LEU A 1 202 ? 12.784 -2.376 -25.488 1.00 83.38 202 LEU A N 1
ATOM 1642 C CA . LEU A 1 202 ? 14.013 -1.658 -25.828 1.00 83.38 202 LEU A CA 1
ATOM 1643 C C . LEU A 1 202 ? 15.127 -1.933 -24.813 1.00 83.38 202 LEU A C 1
ATOM 1645 O O . LEU A 1 202 ? 16.266 -2.161 -25.208 1.00 83.38 202 LEU A O 1
ATOM 1649 N N . ASN A 1 203 ? 14.811 -1.987 -23.519 1.00 85.00 203 ASN A N 1
ATOM 1650 C CA . ASN A 1 203 ? 15.780 -2.336 -22.484 1.00 85.00 203 ASN A CA 1
ATOM 1651 C C . ASN A 1 203 ? 16.282 -3.782 -22.634 1.00 85.00 203 ASN A C 1
ATOM 1653 O O . ASN A 1 203 ? 17.475 -4.051 -22.485 1.00 85.00 203 ASN A O 1
ATOM 1657 N N . LEU A 1 204 ? 15.388 -4.715 -22.978 1.00 85.62 204 LEU A N 1
ATOM 1658 C CA . LEU A 1 204 ? 15.745 -6.106 -23.247 1.00 85.62 204 LEU A CA 1
ATOM 1659 C C . LEU A 1 204 ? 16.663 -6.224 -24.473 1.00 85.62 204 LEU A C 1
ATOM 1661 O O . LEU A 1 204 ? 17.682 -6.910 -24.408 1.00 85.62 204 LEU A O 1
ATOM 1665 N N . VAL A 1 205 ? 16.346 -5.512 -25.559 1.00 86.25 205 VAL A N 1
ATOM 1666 C CA . VAL A 1 205 ? 17.183 -5.446 -26.768 1.00 86.25 205 VAL A CA 1
ATOM 1667 C C . VAL A 1 205 ? 18.542 -4.810 -26.463 1.00 86.25 205 VAL A C 1
ATOM 1669 O O . VAL A 1 205 ? 19.566 -5.343 -26.886 1.00 86.25 205 VAL A O 1
ATOM 1672 N N . ASN A 1 206 ? 18.584 -3.730 -25.679 1.00 87.38 206 ASN A N 1
ATOM 1673 C CA . ASN A 1 206 ? 19.839 -3.096 -25.266 1.00 87.38 206 ASN A CA 1
ATOM 1674 C C . ASN A 1 206 ? 20.701 -4.037 -24.434 1.00 87.38 206 ASN A C 1
ATOM 1676 O O . ASN A 1 206 ? 21.891 -4.185 -24.700 1.00 87.38 206 ASN A O 1
ATOM 1680 N N . THR A 1 207 ? 20.097 -4.718 -23.461 1.00 86.44 207 THR A N 1
ATOM 1681 C CA . THR A 1 207 ? 20.799 -5.686 -22.613 1.00 86.44 207 THR A CA 1
ATOM 1682 C C . THR A 1 207 ? 21.343 -6.838 -23.453 1.00 86.44 207 THR A C 1
ATOM 1684 O O . THR A 1 207 ? 22.491 -7.240 -23.280 1.00 86.44 207 THR A O 1
ATOM 1687 N N . PHE A 1 208 ? 20.563 -7.335 -24.415 1.00 89.31 208 PHE A N 1
ATOM 1688 C CA . PHE A 1 208 ? 21.008 -8.369 -25.345 1.00 89.31 208 PHE A CA 1
ATOM 1689 C C . PHE A 1 208 ? 22.209 -7.912 -26.188 1.00 89.31 208 PHE A C 1
ATOM 1691 O O . PHE A 1 208 ? 23.228 -8.599 -26.228 1.00 89.31 208 PHE A O 1
ATOM 1698 N N . LEU A 1 209 ? 22.131 -6.733 -26.812 1.00 87.19 209 LEU A N 1
ATOM 1699 C CA . LEU A 1 209 ? 23.225 -6.177 -27.617 1.00 87.19 209 LEU A CA 1
ATOM 1700 C C . LEU A 1 209 ? 24.476 -5.871 -26.779 1.00 87.19 209 LEU A C 1
ATOM 1702 O O . LEU A 1 209 ? 25.601 -6.012 -27.260 1.00 87.19 209 LEU A O 1
ATOM 1706 N N . TYR A 1 210 ? 24.305 -5.484 -25.516 1.00 86.88 210 TYR A N 1
ATOM 1707 C CA . TYR A 1 210 ? 25.416 -5.304 -24.586 1.00 86.88 210 TYR A CA 1
ATOM 1708 C C . TYR A 1 210 ? 26.079 -6.644 -24.237 1.00 86.88 210 TYR A C 1
ATOM 1710 O O . TYR A 1 210 ? 27.303 -6.760 -24.264 1.00 86.88 210 TYR A O 1
ATOM 1718 N N . MET A 1 211 ? 25.287 -7.694 -24.001 1.00 89.81 211 MET A N 1
ATOM 1719 C CA . MET A 1 211 ? 25.817 -9.042 -23.774 1.00 89.81 211 MET A CA 1
ATOM 1720 C C . MET A 1 211 ? 26.558 -9.583 -25.003 1.00 89.81 211 MET A C 1
ATOM 1722 O O . MET A 1 211 ? 27.604 -10.207 -24.848 1.00 89.81 211 MET A O 1
ATOM 1726 N N . VAL A 1 212 ? 26.087 -9.297 -26.221 1.00 88.25 212 VAL A N 1
ATOM 1727 C CA . VAL A 1 212 ? 26.807 -9.632 -27.465 1.00 88.25 212 VAL A CA 1
ATOM 1728 C C . VAL A 1 212 ? 28.177 -8.948 -27.522 1.00 88.25 212 VAL A C 1
ATOM 1730 O O . VAL A 1 212 ? 29.171 -9.600 -27.847 1.00 88.25 212 VAL A O 1
ATOM 1733 N N . ASN A 1 213 ? 28.265 -7.666 -27.152 1.00 88.62 213 ASN A N 1
ATOM 1734 C CA . ASN A 1 213 ? 29.546 -6.959 -27.089 1.00 88.62 213 ASN A CA 1
ATOM 1735 C C . ASN A 1 213 ? 30.540 -7.657 -26.144 1.00 88.62 213 ASN A C 1
ATOM 1737 O O . ASN A 1 213 ? 31.696 -7.856 -26.509 1.00 88.62 213 ASN A O 1
ATOM 1741 N N . THR A 1 214 ? 30.089 -8.081 -24.966 1.00 87.06 214 THR A N 1
ATOM 1742 C CA . THR A 1 214 ? 30.959 -8.707 -23.958 1.00 87.06 214 THR A CA 1
ATOM 1743 C C . THR A 1 214 ? 31.325 -10.154 -24.289 1.00 87.06 214 THR A C 1
ATOM 1745 O O . THR A 1 214 ? 32.465 -10.557 -24.079 1.00 87.06 214 THR A O 1
ATOM 1748 N N . TYR A 1 215 ? 30.383 -10.950 -24.798 1.00 89.31 215 TYR A N 1
ATOM 1749 C CA . TYR A 1 215 ? 30.585 -12.394 -24.973 1.00 89.31 215 TYR A CA 1
ATOM 1750 C C . TYR A 1 215 ? 31.025 -12.815 -26.368 1.00 89.31 215 TYR A C 1
ATOM 1752 O O . TYR A 1 215 ? 31.608 -13.885 -26.508 1.00 89.31 215 TYR A O 1
ATOM 1760 N N . ILE A 1 216 ? 30.740 -12.014 -27.392 1.00 86.56 216 ILE A N 1
ATOM 1761 C CA . ILE A 1 216 ? 31.147 -12.321 -28.765 1.00 86.56 216 ILE A CA 1
ATOM 1762 C C . ILE A 1 216 ? 32.320 -11.432 -29.136 1.00 86.56 216 ILE A C 1
ATOM 1764 O O . ILE A 1 216 ? 33.374 -11.930 -29.502 1.00 86.56 216 ILE A O 1
ATOM 1768 N N . ILE A 1 217 ? 32.175 -10.121 -28.975 1.00 85.62 217 ILE A N 1
ATOM 1769 C CA . ILE A 1 217 ? 33.120 -9.192 -29.584 1.00 85.62 217 ILE A CA 1
ATOM 1770 C C . ILE A 1 217 ? 34.432 -9.078 -28.803 1.00 85.62 217 ILE A C 1
ATOM 1772 O O . ILE A 1 217 ? 35.502 -9.102 -29.406 1.00 85.62 217 ILE A O 1
ATOM 1776 N N . VAL A 1 218 ? 34.381 -8.961 -27.476 1.00 86.56 218 VAL A N 1
ATOM 1777 C CA . VAL A 1 218 ? 35.601 -8.912 -26.655 1.00 86.56 218 VAL A CA 1
ATOM 1778 C C . VAL A 1 218 ? 36.521 -10.121 -26.903 1.00 86.56 218 VAL A C 1
ATOM 1780 O O . VAL A 1 218 ? 37.699 -9.884 -27.170 1.00 86.56 218 VAL A O 1
ATOM 1783 N N . PRO A 1 219 ? 36.048 -11.387 -26.883 1.00 88.25 219 PRO A N 1
ATOM 1784 C CA . PRO A 1 219 ? 36.928 -12.525 -27.150 1.00 88.25 219 PRO A CA 1
ATOM 1785 C C . PRO A 1 219 ? 37.391 -12.626 -28.610 1.00 88.25 219 PRO A C 1
ATOM 1787 O O . PRO A 1 219 ? 38.472 -13.151 -28.845 1.00 88.25 219 PRO A O 1
ATOM 1790 N N . THR A 1 220 ? 36.639 -12.108 -29.588 1.00 88.06 220 THR A N 1
ATOM 1791 C CA . THR A 1 220 ? 37.057 -12.121 -31.006 1.00 88.06 220 THR A CA 1
ATOM 1792 C C . THR A 1 220 ? 37.904 -10.912 -31.407 1.00 88.06 220 THR A C 1
ATOM 1794 O O . THR A 1 220 ? 38.380 -10.849 -32.537 1.00 88.06 220 THR A O 1
ATOM 1797 N N . ALA A 1 221 ? 38.078 -9.920 -30.527 1.00 85.38 221 ALA A N 1
ATOM 1798 C CA . ALA A 1 221 ? 38.752 -8.664 -30.857 1.00 85.38 221 ALA A CA 1
ATOM 1799 C C . ALA A 1 221 ? 40.226 -8.849 -31.252 1.00 85.38 221 ALA A C 1
ATOM 1801 O O . ALA A 1 221 ? 40.738 -8.054 -32.040 1.00 85.38 221 ALA A O 1
ATOM 1802 N N . ASP A 1 222 ? 40.888 -9.878 -30.720 1.00 87.19 222 ASP A N 1
ATOM 1803 C CA . ASP A 1 222 ? 42.280 -10.206 -31.038 1.00 87.19 222 ASP A CA 1
ATOM 1804 C C . ASP A 1 222 ? 42.428 -10.657 -32.496 1.00 87.19 222 ASP A C 1
ATOM 1806 O O . ASP A 1 222 ? 43.011 -9.935 -33.311 1.00 87.19 222 ASP A O 1
ATOM 1810 N N . ASP A 1 223 ? 41.764 -11.759 -32.854 1.00 86.56 223 ASP A N 1
ATOM 1811 C CA . ASP A 1 223 ? 41.723 -12.290 -34.221 1.00 86.56 223 ASP A CA 1
ATOM 1812 C C . ASP A 1 223 ? 41.219 -11.246 -35.225 1.00 86.56 223 ASP A C 1
ATOM 1814 O O . ASP A 1 223 ? 41.752 -11.113 -36.331 1.00 86.56 223 ASP A O 1
ATOM 1818 N N . TYR A 1 224 ? 40.222 -10.448 -34.827 1.00 86.44 224 TYR A N 1
ATOM 1819 C CA . TYR A 1 224 ? 39.681 -9.396 -35.676 1.00 86.44 224 TYR A CA 1
ATOM 1820 C C . TYR A 1 224 ? 40.711 -8.296 -35.952 1.00 86.44 224 TYR A C 1
ATOM 1822 O O . TYR A 1 224 ? 40.883 -7.900 -37.104 1.00 86.44 224 TYR A O 1
ATOM 1830 N N . SER A 1 225 ? 41.467 -7.855 -34.941 1.00 86.88 225 SER A N 1
ATOM 1831 C CA . SER A 1 225 ? 42.522 -6.850 -35.124 1.00 86.88 225 SER A CA 1
ATOM 1832 C C . SER A 1 225 ? 43.631 -7.327 -36.071 1.00 86.88 225 SER A C 1
ATOM 1834 O O . SER A 1 225 ? 44.053 -6.570 -36.948 1.00 86.88 225 SER A O 1
ATOM 1836 N N . VAL A 1 226 ? 44.028 -8.599 -35.964 1.00 87.75 226 VAL A N 1
ATOM 1837 C CA . VAL A 1 226 ? 45.034 -9.220 -36.838 1.00 87.75 226 VAL A CA 1
ATOM 1838 C C . VAL A 1 226 ? 44.516 -9.351 -38.270 1.00 87.75 226 VAL A C 1
ATOM 1840 O O . VAL A 1 226 ? 45.250 -9.064 -39.216 1.00 87.75 226 VAL A O 1
ATOM 1843 N N . SER A 1 227 ? 43.239 -9.707 -38.449 1.00 86.12 227 SER A N 1
ATOM 1844 C CA . SER A 1 227 ? 42.619 -9.823 -39.776 1.00 86.12 227 SER A CA 1
ATOM 1845 C C . SER A 1 227 ? 42.529 -8.491 -40.535 1.00 86.12 227 SER A C 1
ATOM 1847 O O . SER A 1 227 ? 42.608 -8.488 -41.760 1.00 86.12 227 SER A O 1
ATOM 1849 N N . LEU A 1 228 ? 42.453 -7.364 -39.815 1.00 84.56 228 LEU A N 1
ATOM 1850 C CA . LEU A 1 228 ? 42.496 -6.006 -40.376 1.00 84.56 228 LEU A CA 1
ATOM 1851 C C . LEU A 1 228 ? 43.934 -5.489 -40.613 1.00 84.56 228 LEU A C 1
ATOM 1853 O O . LEU A 1 228 ? 44.132 -4.330 -40.980 1.00 84.56 228 LEU A O 1
ATOM 1857 N N . GLY A 1 229 ? 44.960 -6.320 -40.388 1.00 82.25 229 GLY A N 1
ATOM 1858 C CA . GLY A 1 229 ? 46.367 -5.957 -40.581 1.00 82.25 229 GLY A CA 1
ATOM 1859 C C . GLY A 1 229 ? 46.985 -5.148 -39.434 1.00 82.25 229 GLY A C 1
ATOM 1860 O O . GLY A 1 229 ? 48.051 -4.557 -39.612 1.00 82.25 229 GLY A O 1
ATOM 1861 N N . ALA A 1 230 ? 46.341 -5.109 -38.262 1.00 84.19 230 ALA A N 1
ATOM 1862 C CA . ALA A 1 230 ? 46.876 -4.484 -37.056 1.00 84.19 230 ALA A CA 1
ATOM 1863 C C . ALA A 1 230 ? 47.558 -5.515 -36.137 1.00 84.19 230 ALA A C 1
ATOM 1865 O O . ALA A 1 230 ? 47.341 -6.720 -36.237 1.00 84.19 230 ALA A O 1
ATOM 1866 N N . ALA A 1 231 ? 48.411 -5.047 -35.223 1.00 85.50 231 ALA A N 1
ATOM 1867 C CA . ALA A 1 231 ? 49.021 -5.921 -34.223 1.00 85.50 231 ALA A CA 1
ATOM 1868 C C . ALA A 1 231 ? 47.972 -6.413 -33.210 1.00 85.50 231 ALA A C 1
ATOM 1870 O O . ALA A 1 231 ? 47.116 -5.635 -32.795 1.00 85.50 231 ALA A O 1
ATOM 1871 N N . ALA A 1 232 ? 48.116 -7.653 -32.731 1.00 80.44 232 ALA A N 1
ATOM 1872 C CA . ALA A 1 232 ? 47.277 -8.255 -31.683 1.00 80.44 232 ALA A CA 1
ATOM 1873 C C . ALA A 1 232 ? 47.115 -7.356 -30.439 1.00 80.44 232 ALA A C 1
ATOM 1875 O O . ALA A 1 232 ? 46.060 -7.286 -29.821 1.00 80.44 232 ALA A O 1
ATOM 1876 N N . THR A 1 233 ? 48.136 -6.560 -30.103 1.00 85.25 233 THR A N 1
ATOM 1877 C CA . THR A 1 233 ? 48.107 -5.599 -28.984 1.00 85.25 233 THR A CA 1
ATOM 1878 C C . THR A 1 233 ? 47.036 -4.509 -29.119 1.00 85.25 233 THR A C 1
ATOM 1880 O O . THR A 1 233 ? 46.651 -3.900 -28.119 1.00 85.25 233 THR A O 1
ATOM 1883 N N . VAL A 1 234 ? 46.515 -4.269 -30.327 1.00 86.62 234 VAL A N 1
ATOM 1884 C CA . VAL A 1 234 ? 45.431 -3.312 -30.591 1.00 86.62 234 VAL A CA 1
ATOM 1885 C C . VAL A 1 234 ? 44.088 -3.811 -30.042 1.00 86.62 234 VAL A C 1
ATOM 1887 O O . VAL A 1 234 ? 43.212 -2.991 -29.764 1.00 86.62 234 VAL A O 1
ATOM 1890 N N . CYS A 1 235 ? 43.934 -5.111 -29.762 1.00 85.19 235 CYS A N 1
ATOM 1891 C CA . CYS A 1 235 ? 42.735 -5.658 -29.122 1.00 85.19 235 CYS A CA 1
ATOM 1892 C C . CYS A 1 235 ? 42.438 -4.991 -27.766 1.00 85.19 235 CYS A C 1
ATOM 1894 O O . CYS A 1 235 ? 41.286 -4.675 -27.467 1.00 85.19 235 CYS A O 1
ATOM 1896 N N . GLY A 1 236 ? 43.477 -4.651 -26.992 1.00 86.31 236 GLY A N 1
ATOM 1897 C CA . GLY A 1 236 ? 43.337 -3.929 -25.726 1.00 86.31 236 GLY A CA 1
ATOM 1898 C C . GLY A 1 236 ? 42.777 -2.515 -25.906 1.00 86.31 236 GLY A C 1
ATOM 1899 O O . GLY A 1 236 ? 41.983 -2.057 -25.087 1.00 86.31 236 GLY A O 1
ATOM 1900 N N . ILE A 1 237 ? 43.123 -1.842 -27.009 1.00 88.19 237 ILE A N 1
ATOM 1901 C CA . ILE A 1 237 ? 42.587 -0.517 -27.361 1.00 88.19 237 ILE A CA 1
ATOM 1902 C C . ILE A 1 237 ? 41.121 -0.641 -27.793 1.00 88.19 237 ILE A C 1
ATOM 1904 O O . ILE A 1 237 ? 40.286 0.169 -27.396 1.00 88.19 237 ILE A O 1
ATOM 1908 N N . ILE A 1 238 ? 40.788 -1.680 -28.559 1.00 87.44 238 ILE A N 1
ATOM 1909 C CA . ILE A 1 238 ? 39.420 -1.969 -29.006 1.00 87.44 238 ILE A CA 1
ATOM 1910 C C . ILE A 1 238 ? 38.501 -2.196 -27.801 1.00 87.44 238 ILE A C 1
ATOM 1912 O O . ILE A 1 238 ? 37.454 -1.559 -27.707 1.00 87.44 238 ILE A O 1
ATOM 1916 N N . ILE A 1 239 ? 38.913 -3.038 -26.851 1.00 87.75 239 ILE A N 1
ATOM 1917 C CA . ILE A 1 239 ? 38.158 -3.313 -25.621 1.00 87.75 239 ILE A CA 1
ATOM 1918 C C . ILE A 1 239 ? 38.104 -2.063 -24.726 1.00 87.75 239 ILE A C 1
ATOM 1920 O O . ILE A 1 239 ? 37.037 -1.683 -24.245 1.00 87.75 239 ILE A O 1
ATOM 1924 N N . GLY A 1 240 ? 39.242 -1.389 -24.537 1.00 88.06 240 GLY A N 1
ATOM 1925 C CA . GLY A 1 240 ? 39.360 -0.218 -23.666 1.00 88.06 240 GLY A CA 1
ATOM 1926 C C . GLY A 1 240 ? 38.562 0.996 -24.143 1.00 88.06 240 GLY A C 1
ATOM 1927 O O . GLY A 1 240 ? 37.993 1.711 -23.323 1.00 88.06 240 GLY A O 1
ATOM 1928 N N . SER A 1 241 ? 38.468 1.216 -25.456 1.00 90.19 241 SER A N 1
ATOM 1929 C CA . SER A 1 241 ? 37.767 2.369 -26.038 1.00 90.19 241 SER A CA 1
ATOM 1930 C C . SER A 1 241 ? 36.282 2.437 -25.663 1.00 90.19 241 SER A C 1
ATOM 1932 O O . SER A 1 241 ? 35.787 3.522 -25.365 1.00 90.19 241 SER A O 1
ATOM 1934 N N . MET A 1 242 ? 35.599 1.290 -25.588 1.00 88.56 242 MET A N 1
ATOM 1935 C CA . MET A 1 242 ? 34.195 1.206 -25.169 1.00 88.56 242 MET A CA 1
ATOM 1936 C C . MET A 1 242 ? 34.033 1.570 -23.687 1.00 88.56 242 MET A C 1
ATOM 1938 O O . MET A 1 242 ? 33.170 2.367 -23.336 1.00 88.56 242 MET A O 1
ATOM 1942 N N . ALA A 1 243 ? 34.901 1.043 -22.817 1.00 87.88 243 ALA A N 1
ATOM 1943 C CA . ALA A 1 243 ? 34.871 1.347 -21.386 1.00 87.88 243 ALA A CA 1
ATOM 1944 C C . ALA A 1 243 ? 35.176 2.827 -21.104 1.00 87.88 243 ALA A C 1
ATOM 1946 O O . ALA A 1 243 ? 34.525 3.450 -20.268 1.00 87.88 243 ALA A O 1
ATOM 1947 N N . VAL A 1 244 ? 36.141 3.408 -21.827 1.00 89.94 244 VAL A N 1
ATOM 1948 C CA . VAL A 1 244 ? 36.470 4.835 -21.714 1.00 89.94 244 VAL A CA 1
ATOM 1949 C C . VAL A 1 244 ? 35.282 5.694 -22.149 1.00 89.94 244 VAL A C 1
ATOM 1951 O O . VAL A 1 244 ? 34.906 6.605 -21.413 1.00 89.94 244 VAL A O 1
ATOM 1954 N N . ALA A 1 245 ? 34.655 5.387 -23.289 1.00 88.88 245 ALA A N 1
ATOM 1955 C CA . ALA A 1 245 ? 33.461 6.092 -23.755 1.00 88.88 245 ALA A CA 1
ATOM 1956 C C . ALA A 1 245 ? 32.314 6.010 -22.734 1.00 88.88 245 ALA A C 1
ATOM 1958 O O . ALA A 1 245 ? 31.748 7.043 -22.378 1.00 88.88 245 ALA A O 1
ATOM 1959 N N . GLN A 1 246 ? 32.084 4.827 -22.153 1.00 88.38 246 GLN A N 1
ATOM 1960 C CA . GLN A 1 246 ? 31.058 4.596 -21.136 1.00 88.38 246 GLN A CA 1
ATOM 1961 C C . GLN A 1 246 ? 31.260 5.437 -19.867 1.00 88.38 246 GLN A C 1
ATOM 1963 O O . GLN A 1 246 ? 30.297 5.940 -19.287 1.00 88.38 246 GLN A O 1
ATOM 1968 N N . VAL A 1 247 ? 32.505 5.633 -19.421 1.00 88.50 247 VAL A N 1
ATOM 1969 C CA . VAL A 1 247 ? 32.790 6.489 -18.257 1.00 88.50 247 VAL A CA 1
ATOM 1970 C C . VAL A 1 247 ? 32.353 7.929 -18.530 1.00 88.50 247 VAL A C 1
ATOM 1972 O O . VAL A 1 247 ? 31.665 8.524 -17.699 1.00 88.50 247 VAL A O 1
ATOM 1975 N N . PHE A 1 248 ? 32.683 8.478 -19.701 1.00 87.81 248 PHE A N 1
ATOM 1976 C CA . PHE A 1 248 ? 32.290 9.842 -20.065 1.00 87.81 248 PHE A CA 1
ATOM 1977 C C . PHE A 1 248 ? 30.788 9.969 -20.344 1.00 87.81 248 PHE A C 1
ATOM 1979 O O . PHE A 1 248 ? 30.159 10.933 -19.900 1.00 87.81 248 PHE A O 1
ATOM 1986 N N . SER A 1 249 ? 30.202 8.994 -21.041 1.00 85.38 249 SER A N 1
ATOM 1987 C CA . SER A 1 249 ? 28.784 8.989 -21.394 1.00 85.38 249 SER A CA 1
ATOM 1988 C C . SER A 1 249 ? 27.903 8.857 -20.145 1.00 85.38 249 SER A C 1
ATOM 1990 O O . SER A 1 249 ? 26.886 9.545 -20.045 1.00 85.38 249 SER A O 1
ATOM 1992 N N . SER A 1 250 ? 28.324 8.072 -19.143 1.00 84.06 250 SER A N 1
ATOM 1993 C CA . SER A 1 250 ? 27.545 7.809 -17.924 1.00 84.06 250 SER A CA 1
ATOM 1994 C C . SER A 1 250 ? 27.153 9.071 -17.153 1.00 84.06 250 SER A C 1
ATOM 1996 O O . SER A 1 250 ? 26.031 9.157 -16.657 1.00 84.06 250 SER A O 1
ATOM 1998 N N . VAL A 1 251 ? 28.021 10.087 -17.097 1.00 84.19 251 VAL A N 1
ATOM 1999 C CA . VAL A 1 251 ? 27.737 11.356 -16.405 1.00 84.19 251 VAL A CA 1
ATOM 2000 C C . VAL A 1 251 ? 26.632 12.129 -17.127 1.00 84.19 251 VAL A C 1
ATOM 2002 O O . VAL A 1 251 ? 25.703 12.636 -16.495 1.00 84.19 251 VAL A O 1
ATOM 2005 N N . TYR A 1 252 ? 26.698 12.178 -18.459 1.00 83.25 252 TYR A N 1
ATOM 2006 C CA . TYR A 1 252 ? 25.698 12.850 -19.285 1.00 83.25 252 TYR A CA 1
ATOM 2007 C C . TYR A 1 252 ? 24.360 12.102 -19.272 1.00 83.25 252 TYR A C 1
ATOM 2009 O O . TYR A 1 252 ? 2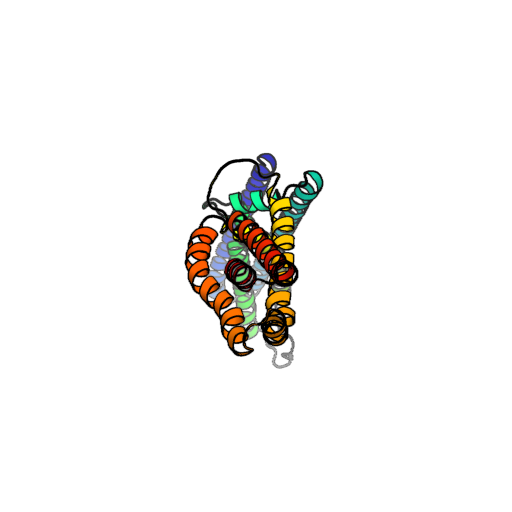3.308 12.704 -19.046 1.00 83.25 252 TYR A O 1
ATOM 2017 N N . PHE A 1 253 ? 24.397 10.778 -19.438 1.00 79.31 253 PHE A N 1
ATOM 2018 C CA . PHE A 1 253 ? 23.213 9.924 -19.376 1.00 79.31 253 PHE A CA 1
ATOM 2019 C C . PHE A 1 253 ? 22.562 9.933 -17.993 1.00 79.31 253 PHE A C 1
ATOM 2021 O O . PHE A 1 253 ? 21.337 9.925 -17.913 1.00 79.31 253 PHE A O 1
ATOM 2028 N N . SER A 1 254 ? 23.336 10.022 -16.910 1.00 77.44 254 SER A N 1
ATOM 2029 C CA . SER A 1 254 ? 22.812 10.160 -15.545 1.00 77.44 254 SER A CA 1
ATOM 2030 C C . SER A 1 254 ? 22.046 11.477 -15.362 1.00 77.44 254 SER A C 1
ATOM 2032 O O . SER A 1 254 ? 20.899 11.484 -14.916 1.00 77.44 254 SER A O 1
ATOM 2034 N N . ALA A 1 255 ? 22.612 12.601 -15.816 1.00 75.19 255 ALA A N 1
ATOM 2035 C CA . ALA A 1 255 ? 21.930 13.894 -15.752 1.00 75.19 255 ALA A CA 1
ATOM 2036 C C . ALA A 1 255 ? 20.665 13.950 -16.635 1.00 75.19 255 ALA A C 1
ATOM 2038 O O . ALA A 1 255 ? 19.666 14.561 -16.251 1.00 75.19 255 ALA A O 1
ATOM 2039 N N . TRP A 1 256 ? 20.687 13.308 -17.808 1.00 74.50 256 TRP A N 1
ATOM 2040 C CA . TRP A 1 256 ? 19.555 13.286 -18.739 1.00 74.50 256 TRP A CA 1
ATOM 2041 C C . TRP A 1 256 ? 18.441 12.325 -18.290 1.00 74.50 256 TRP A C 1
ATOM 2043 O O . TRP A 1 256 ? 17.260 12.684 -18.339 1.00 74.50 256 TRP A O 1
ATOM 2053 N N . SER A 1 257 ? 18.798 11.142 -17.787 1.00 71.06 257 SER A N 1
ATOM 2054 C CA . SER A 1 257 ? 17.834 10.145 -17.298 1.00 71.06 257 SER A CA 1
ATOM 2055 C C . SER A 1 257 ? 17.062 10.610 -16.066 1.00 71.06 257 SER A C 1
ATOM 2057 O O . SER A 1 257 ? 15.867 10.342 -15.990 1.00 71.06 257 SER A O 1
ATOM 2059 N N . ASN A 1 258 ? 17.668 11.422 -15.192 1.00 69.06 258 ASN A N 1
ATOM 2060 C CA . ASN A 1 258 ? 16.975 12.038 -14.051 1.00 69.06 258 ASN A CA 1
ATOM 2061 C C . ASN A 1 258 ? 15.805 12.960 -14.444 1.00 69.06 258 ASN A C 1
ATOM 2063 O O . ASN A 1 258 ? 14.969 13.278 -13.602 1.00 69.06 258 ASN A O 1
ATOM 2067 N N . ARG A 1 259 ? 15.742 13.428 -15.699 1.00 64.00 259 ARG A N 1
ATOM 2068 C CA . ARG A 1 259 ? 14.656 14.296 -16.190 1.00 64.00 259 ARG A CA 1
ATOM 2069 C C . ARG A 1 259 ? 13.674 13.573 -17.115 1.00 64.00 259 ARG A C 1
ATOM 2071 O O . ARG A 1 259 ? 12.536 14.013 -17.246 1.00 64.00 259 ARG A O 1
ATOM 2078 N N . SER A 1 260 ? 14.104 12.516 -17.804 1.00 64.62 260 SER A N 1
ATOM 2079 C CA . SER A 1 260 ? 13.268 11.719 -18.708 1.00 64.62 260 SER A CA 1
ATOM 2080 C C . SER A 1 260 ? 13.901 10.343 -18.903 1.00 64.62 260 SER A C 1
ATOM 2082 O O . SER A 1 260 ? 15.023 10.267 -19.386 1.00 64.62 260 SER A O 1
ATOM 2084 N N . TYR A 1 261 ? 13.188 9.262 -18.578 1.00 69.00 261 TYR A N 1
ATOM 2085 C CA . TYR A 1 261 ? 13.717 7.894 -18.681 1.00 69.00 261 TYR A CA 1
ATOM 2086 C C . TYR A 1 261 ? 13.666 7.324 -20.112 1.00 69.00 261 TYR A C 1
ATOM 2088 O O . TYR A 1 261 ? 14.607 6.683 -20.575 1.00 69.00 261 TYR A O 1
ATOM 2096 N N . PHE A 1 262 ? 12.592 7.602 -20.859 1.00 73.69 262 PHE A N 1
ATOM 2097 C CA . PHE A 1 262 ? 12.363 6.989 -22.174 1.00 73.69 262 PHE A CA 1
ATOM 2098 C C . PHE A 1 262 ? 13.283 7.536 -23.281 1.00 73.69 262 PHE A C 1
ATOM 2100 O O . PHE A 1 262 ? 13.802 6.778 -24.098 1.00 73.69 262 PHE A O 1
ATOM 2107 N N . ARG A 1 263 ? 13.526 8.855 -23.313 1.00 77.19 263 ARG A N 1
ATOM 2108 C CA . ARG A 1 263 ? 14.305 9.498 -24.393 1.00 77.19 263 ARG A CA 1
ATOM 2109 C C . ARG A 1 263 ? 15.781 9.067 -24.422 1.00 77.19 263 ARG A C 1
ATOM 2111 O O . ARG A 1 263 ? 16.259 8.734 -25.507 1.00 77.19 263 ARG A O 1
ATOM 2118 N N . PRO A 1 264 ? 16.503 9.015 -23.285 1.00 81.31 264 PRO A N 1
ATOM 2119 C CA . PRO A 1 264 ? 17.875 8.516 -23.259 1.00 81.31 264 PRO A CA 1
ATOM 2120 C C . PRO A 1 264 ? 17.958 7.028 -23.602 1.00 81.31 264 PRO A C 1
ATOM 2122 O O . PRO A 1 264 ? 18.921 6.607 -24.233 1.00 81.31 264 PRO A O 1
ATOM 2125 N N . LEU A 1 265 ? 16.942 6.242 -23.235 1.00 80.81 265 LEU A N 1
ATOM 2126 C CA . LEU A 1 265 ? 16.892 4.809 -23.514 1.00 80.81 265 LEU A CA 1
ATOM 2127 C C . LEU A 1 265 ? 16.763 4.524 -25.017 1.00 80.81 265 LEU A C 1
ATOM 2129 O O . LEU A 1 265 ? 17.523 3.716 -25.546 1.00 80.81 265 LEU A O 1
ATOM 2133 N N . VAL A 1 266 ? 15.884 5.246 -25.721 1.00 84.62 266 VAL A N 1
ATOM 2134 C CA . VAL A 1 266 ? 15.769 5.174 -27.192 1.00 84.62 266 VAL A CA 1
ATOM 2135 C C . VAL A 1 266 ? 17.069 5.616 -27.867 1.00 84.62 266 VAL A C 1
ATOM 2137 O O . VAL A 1 266 ? 17.545 4.959 -28.792 1.00 84.62 266 VAL A O 1
ATOM 2140 N N . PHE A 1 267 ? 17.670 6.711 -27.398 1.00 86.94 267 PHE A N 1
ATOM 2141 C CA . PHE A 1 267 ? 18.935 7.204 -27.941 1.00 86.94 267 PHE A CA 1
ATOM 2142 C C . PHE A 1 267 ? 20.076 6.190 -27.749 1.00 86.94 267 PHE A C 1
ATOM 2144 O O . PHE A 1 267 ? 20.805 5.899 -28.696 1.00 86.94 267 PHE A O 1
ATOM 2151 N N . SER A 1 268 ? 20.179 5.591 -26.560 1.00 86.69 268 SER A N 1
ATOM 2152 C CA . SER A 1 268 ? 21.141 4.526 -26.264 1.00 86.69 268 SER A CA 1
ATOM 2153 C C . SER A 1 268 ? 20.929 3.301 -27.161 1.00 86.69 268 SER A C 1
ATOM 2155 O O . SER A 1 268 ? 21.897 2.790 -27.718 1.00 86.69 268 SER A O 1
ATOM 2157 N N . SER A 1 269 ? 19.678 2.889 -27.408 1.00 86.69 269 SER A N 1
ATOM 2158 C CA . SER A 1 269 ? 19.372 1.800 -28.348 1.00 86.69 269 SER A CA 1
ATOM 2159 C C . SER A 1 269 ? 19.866 2.067 -29.765 1.00 86.69 269 SER A C 1
ATOM 2161 O O . SER A 1 269 ? 20.455 1.186 -30.392 1.00 86.69 269 SER A O 1
ATOM 2163 N N . ILE A 1 270 ? 19.648 3.280 -30.276 1.00 89.94 270 ILE A N 1
ATOM 2164 C CA . ILE A 1 270 ? 20.076 3.663 -31.627 1.00 89.94 270 ILE A CA 1
ATOM 2165 C C . ILE A 1 270 ? 21.604 3.669 -31.727 1.00 89.94 270 ILE A C 1
ATOM 2167 O O . ILE A 1 270 ? 22.155 3.156 -32.704 1.00 89.94 270 ILE A O 1
ATOM 2171 N N . MET A 1 271 ? 22.290 4.216 -30.720 1.00 90.19 271 MET A N 1
ATOM 2172 C CA . MET A 1 271 ? 23.753 4.270 -30.685 1.00 90.19 271 MET A CA 1
ATOM 2173 C C . MET A 1 271 ? 24.371 2.877 -30.577 1.00 90.19 271 MET A C 1
ATOM 2175 O O . MET A 1 271 ? 25.266 2.550 -31.353 1.00 90.19 271 MET A O 1
ATOM 2179 N N . LEU A 1 272 ? 23.830 2.015 -29.713 1.00 89.19 272 LEU A N 1
ATOM 2180 C CA . LEU A 1 272 ? 24.309 0.646 -29.540 1.00 89.19 272 LEU A CA 1
ATOM 2181 C C . LEU A 1 272 ? 24.085 -0.206 -30.796 1.00 89.19 272 LEU A C 1
ATOM 2183 O O . LEU A 1 272 ? 24.954 -0.990 -31.179 1.00 89.19 272 LEU A O 1
ATOM 2187 N N . PHE A 1 273 ? 22.947 -0.047 -31.475 1.00 91.31 273 PHE A N 1
ATOM 2188 C CA . PHE A 1 273 ? 22.698 -0.718 -32.751 1.00 91.31 273 PHE A CA 1
ATOM 2189 C C . PHE A 1 273 ? 23.661 -0.226 -33.842 1.00 91.31 273 PHE A C 1
ATOM 2191 O O . PHE A 1 273 ? 24.292 -1.032 -34.526 1.00 91.31 273 PHE A O 1
ATOM 2198 N N . SER A 1 274 ? 23.830 1.093 -33.959 1.00 92.31 274 SER A N 1
ATOM 2199 C CA . SER A 1 274 ? 24.718 1.711 -34.953 1.00 92.31 274 SER A CA 1
ATOM 2200 C C . SER A 1 274 ? 26.190 1.361 -34.716 1.00 92.31 274 SER A C 1
ATOM 2202 O O . SER A 1 274 ? 26.916 1.081 -35.666 1.00 92.31 274 SER A O 1
ATOM 2204 N N . GLY A 1 275 ? 26.633 1.319 -33.457 1.00 91.31 275 GLY A N 1
ATOM 2205 C CA . GLY A 1 275 ? 27.996 0.939 -33.086 1.00 91.31 275 GLY A CA 1
ATOM 2206 C C . GLY A 1 275 ? 28.308 -0.522 -33.416 1.00 91.31 275 GLY A C 1
ATOM 2207 O O . GLY A 1 275 ? 29.352 -0.814 -34.002 1.00 91.31 275 GLY A O 1
ATOM 2208 N N . ASN A 1 276 ? 27.370 -1.438 -33.145 1.00 91.31 276 ASN A N 1
ATOM 2209 C CA . ASN A 1 276 ? 27.498 -2.843 -33.543 1.00 91.31 276 ASN A CA 1
ATOM 2210 C C . ASN A 1 276 ? 27.495 -3.022 -35.072 1.00 91.31 276 ASN A C 1
ATOM 2212 O O . ASN A 1 276 ? 28.258 -3.833 -35.595 1.00 91.31 276 ASN A O 1
ATOM 2216 N N . LEU A 1 277 ? 26.687 -2.241 -35.798 1.00 91.75 277 LEU A N 1
ATOM 2217 C CA . LEU A 1 277 ? 26.671 -2.255 -37.262 1.00 91.75 277 LEU A CA 1
ATOM 2218 C C . LEU A 1 277 ? 28.006 -1.774 -37.849 1.00 91.75 277 LEU A C 1
ATOM 2220 O O . LEU A 1 277 ? 28.562 -2.429 -38.728 1.00 91.75 277 LEU A O 1
ATOM 2224 N N . LEU A 1 278 ? 28.549 -0.664 -37.343 1.00 90.00 278 LEU A N 1
ATOM 2225 C CA . LEU A 1 278 ? 29.859 -0.154 -37.763 1.00 90.00 278 LEU A CA 1
ATOM 2226 C C . LEU A 1 278 ? 30.985 -1.134 -37.440 1.00 90.00 278 LEU A C 1
ATOM 2228 O O . LEU A 1 278 ? 31.908 -1.285 -38.236 1.00 90.00 278 LEU A O 1
ATOM 2232 N N . TYR A 1 279 ? 30.896 -1.831 -36.305 1.00 88.88 279 TYR A N 1
ATOM 2233 C CA . TYR A 1 279 ? 31.854 -2.875 -35.972 1.00 88.88 279 TYR A CA 1
ATOM 2234 C C . TYR A 1 279 ? 31.845 -4.016 -36.995 1.00 88.88 279 TYR A C 1
ATOM 2236 O O . TYR A 1 279 ? 32.920 -4.465 -37.380 1.00 88.88 279 TYR A O 1
ATOM 2244 N N . ALA A 1 280 ? 30.671 -4.451 -37.460 1.00 88.50 280 ALA A N 1
ATOM 2245 C CA . ALA A 1 280 ? 30.559 -5.478 -38.496 1.00 88.50 280 ALA A CA 1
ATOM 2246 C C . ALA A 1 280 ? 31.086 -4.986 -39.858 1.00 88.50 280 ALA A C 1
ATOM 2248 O O . ALA A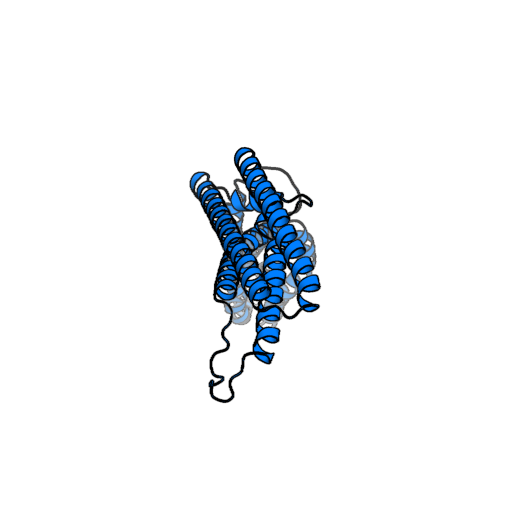 1 280 ? 31.867 -5.677 -40.505 1.00 88.50 280 ALA A O 1
ATOM 2249 N N . LEU A 1 281 ? 30.726 -3.762 -40.260 1.00 88.69 281 LEU A N 1
ATOM 2250 C CA . LEU A 1 281 ? 31.162 -3.163 -41.530 1.00 88.69 281 LEU A CA 1
ATOM 2251 C C . LEU A 1 281 ? 32.666 -2.863 -41.586 1.00 88.69 281 LEU A C 1
ATOM 2253 O O . LEU A 1 281 ? 33.227 -2.718 -42.671 1.00 88.69 281 LEU A O 1
ATOM 2257 N N . ALA A 1 282 ? 33.336 -2.759 -40.436 1.00 88.81 282 ALA A N 1
ATOM 2258 C CA . ALA A 1 282 ? 34.769 -2.499 -40.391 1.00 88.81 282 ALA A CA 1
ATOM 2259 C C . ALA A 1 282 ? 35.606 -3.597 -41.071 1.00 88.81 282 ALA A C 1
ATOM 2261 O O . ALA A 1 282 ? 36.693 -3.289 -41.564 1.00 88.81 282 ALA A O 1
ATOM 2262 N N . TYR A 1 283 ? 35.091 -4.832 -41.139 1.00 86.31 283 TYR A N 1
ATOM 2263 C CA . TYR A 1 283 ? 35.725 -5.940 -41.850 1.00 86.31 283 TYR A CA 1
ATOM 2264 C C . TYR A 1 283 ? 35.726 -5.698 -43.358 1.00 86.31 283 TYR A C 1
ATOM 2266 O O . TYR A 1 283 ? 36.781 -5.700 -43.987 1.00 86.31 283 TYR A O 1
ATOM 2274 N N . ASP A 1 284 ? 34.552 -5.402 -43.921 1.00 87.31 284 ASP A N 1
ATOM 2275 C CA . ASP A 1 284 ? 34.373 -5.186 -45.360 1.00 87.31 284 ASP A CA 1
ATOM 2276 C C . ASP A 1 284 ? 35.130 -3.943 -45.848 1.00 87.31 284 ASP A C 1
ATOM 2278 O O . ASP A 1 284 ? 35.641 -3.904 -46.966 1.00 87.31 284 ASP A O 1
ATOM 2282 N N . LEU A 1 285 ? 35.227 -2.922 -44.992 1.00 84.44 285 LEU A N 1
ATOM 2283 C CA . LEU A 1 285 ? 35.961 -1.686 -45.267 1.00 84.44 285 LEU A CA 1
ATOM 2284 C C . LEU A 1 285 ? 37.460 -1.780 -44.938 1.00 84.44 285 LEU A C 1
ATOM 2286 O O . LEU A 1 285 ? 38.187 -0.820 -45.196 1.00 84.44 285 LEU A O 1
ATOM 2290 N N . ASN A 1 286 ? 37.910 -2.893 -44.346 1.00 85.25 286 ASN A N 1
ATOM 2291 C CA . ASN A 1 286 ? 39.273 -3.128 -43.868 1.00 85.25 286 ASN A CA 1
ATOM 2292 C C . ASN A 1 286 ? 39.864 -1.928 -43.094 1.00 85.25 286 ASN A C 1
ATOM 2294 O O . ASN A 1 286 ? 40.982 -1.480 -43.356 1.00 85.25 286 ASN A O 1
ATOM 2298 N N . SER A 1 287 ? 39.076 -1.338 -42.184 1.00 87.00 287 SER A N 1
ATOM 2299 C CA . SER A 1 287 ? 39.415 -0.065 -41.531 1.00 87.00 287 SER A CA 1
ATOM 2300 C C . SER A 1 287 ? 39.341 -0.139 -40.012 1.00 87.00 287 SER A C 1
ATOM 2302 O O . SER A 1 287 ? 38.265 -0.187 -39.410 1.00 87.00 287 SER A O 1
ATOM 2304 N N . LEU A 1 288 ? 40.513 -0.039 -39.378 1.00 85.88 288 LEU A N 1
ATOM 2305 C CA . LEU A 1 288 ? 40.648 0.008 -37.922 1.00 85.88 288 LEU A CA 1
ATOM 2306 C C . LEU A 1 288 ? 39.954 1.240 -37.313 1.00 85.88 288 LEU A C 1
ATOM 2308 O O . LEU A 1 288 ? 39.422 1.182 -36.207 1.00 85.88 288 LEU A O 1
ATOM 2312 N N . THR A 1 289 ? 39.910 2.358 -38.037 1.00 86.56 289 THR A N 1
ATOM 2313 C CA . THR A 1 289 ? 39.263 3.588 -37.563 1.00 86.56 289 THR A CA 1
ATOM 2314 C C . THR A 1 289 ? 37.749 3.421 -37.461 1.00 86.56 289 THR A C 1
ATOM 2316 O O . THR A 1 289 ? 37.153 3.843 -36.473 1.00 86.56 289 THR A O 1
ATOM 2319 N N . VAL A 1 290 ? 37.121 2.768 -38.447 1.00 88.38 290 VAL A N 1
ATOM 2320 C CA . VAL A 1 290 ? 35.672 2.494 -38.434 1.00 88.38 290 VAL A CA 1
ATOM 2321 C C . VAL A 1 290 ? 35.318 1.553 -37.283 1.00 88.38 290 VAL A C 1
ATOM 2323 O O . VAL A 1 290 ? 34.331 1.777 -36.582 1.00 88.38 290 VAL A O 1
ATOM 2326 N N . LEU A 1 291 ? 36.179 0.565 -37.025 1.00 88.88 291 LEU A N 1
ATOM 2327 C CA . LEU A 1 291 ? 36.062 -0.339 -35.886 1.00 88.88 291 LEU A CA 1
ATOM 2328 C C . LEU A 1 291 ? 36.068 0.433 -34.557 1.00 88.88 291 LEU A C 1
ATOM 2330 O O . LEU A 1 291 ? 35.174 0.241 -33.732 1.00 88.88 291 LEU A O 1
ATOM 2334 N N . LEU A 1 292 ? 37.043 1.326 -34.355 1.00 88.50 292 LEU A N 1
ATOM 2335 C CA . LEU A 1 292 ? 37.169 2.114 -33.124 1.00 88.50 292 LEU A CA 1
ATOM 2336 C C . LEU A 1 292 ? 36.011 3.102 -32.934 1.00 88.50 292 LEU A C 1
ATOM 2338 O O . LEU A 1 292 ? 35.523 3.255 -31.818 1.00 88.50 292 LEU A O 1
ATOM 2342 N N . ILE A 1 293 ? 35.517 3.725 -34.007 1.00 90.19 293 ILE A N 1
ATOM 2343 C CA . ILE A 1 293 ? 34.324 4.584 -33.942 1.00 90.19 293 ILE A CA 1
ATOM 2344 C C . ILE A 1 293 ? 33.100 3.767 -33.512 1.00 90.19 293 ILE A C 1
ATOM 2346 O O . ILE A 1 293 ? 32.354 4.203 -32.637 1.00 90.19 293 ILE A O 1
ATOM 2350 N N . GLY A 1 294 ? 32.923 2.561 -34.063 1.00 88.94 294 GLY A N 1
ATOM 2351 C CA . GLY A 1 294 ? 31.855 1.652 -33.645 1.00 88.94 294 GLY A CA 1
ATOM 2352 C C . GLY A 1 294 ? 31.936 1.295 -32.157 1.00 88.94 294 GLY A C 1
ATOM 2353 O O . GLY A 1 294 ? 30.919 1.291 -31.470 1.00 88.94 294 GLY A O 1
ATOM 2354 N N . ARG A 1 295 ? 33.151 1.076 -31.631 1.00 90.56 295 ARG A N 1
ATOM 2355 C CA . ARG A 1 295 ? 33.386 0.795 -30.202 1.00 90.56 295 ARG A CA 1
ATOM 2356 C C . ARG A 1 295 ? 33.042 1.975 -29.301 1.00 90.56 295 ARG A C 1
ATOM 2358 O O . ARG A 1 295 ? 32.430 1.767 -28.260 1.00 90.56 295 ARG A O 1
ATOM 2365 N N . ILE A 1 296 ? 33.414 3.187 -29.709 1.00 91.19 296 ILE A N 1
ATOM 2366 C CA . ILE A 1 296 ? 33.119 4.415 -28.961 1.00 91.19 296 ILE A CA 1
ATOM 2367 C C . ILE A 1 296 ? 31.610 4.676 -28.925 1.00 91.19 296 ILE A C 1
ATOM 2369 O O . ILE A 1 296 ? 31.102 5.067 -27.887 1.00 91.19 296 ILE A O 1
ATOM 2373 N N . LEU A 1 297 ? 30.879 4.421 -30.014 1.00 88.50 297 LEU A N 1
ATOM 2374 C CA . LEU A 1 297 ? 29.420 4.601 -30.042 1.00 88.50 297 LEU A CA 1
ATOM 2375 C C . LEU A 1 297 ? 28.653 3.581 -29.187 1.00 88.50 297 LEU A C 1
ATOM 2377 O O . LEU A 1 297 ? 27.527 3.855 -28.780 1.00 88.50 297 LEU A O 1
ATOM 2381 N N . CYS A 1 298 ? 29.239 2.411 -28.922 1.00 86.81 298 CYS A N 1
ATOM 2382 C CA . CYS A 1 298 ? 28.646 1.408 -28.037 1.00 86.81 298 CYS A CA 1
ATOM 2383 C C . CYS A 1 298 ? 28.774 1.746 -26.538 1.00 86.81 298 CYS A C 1
ATOM 2385 O O . CYS A 1 298 ? 28.096 1.091 -25.744 1.00 86.81 298 CYS A O 1
ATOM 2387 N N . GLY A 1 299 ? 29.649 2.683 -26.147 1.00 80.06 299 GLY A N 1
ATOM 2388 C CA . GLY A 1 299 ? 29.886 3.085 -24.751 1.00 80.06 299 GLY A CA 1
ATOM 2389 C C . GLY A 1 299 ? 29.264 4.432 -24.418 1.00 80.06 299 GLY A C 1
ATOM 2390 O O . GLY A 1 299 ? 28.589 4.524 -23.370 1.00 80.06 299 GLY A O 1
#

InterPro domains:
  IPR004331 SPX domain [PF03105] (52-94)
  IPR004331 SPX domain [PS51382] (1-94)
  IPR020846 Major facilitator superfamily domain [PS50850] (199-299)
  IPR036259 MFS transporter superfamily [G3DSA:1.20.1250.20] (198-299)
  IPR036259 MFS transporter superfamily [SSF103473] (202-299)
  IPR045264 SPXM, SPX domain [cd14479] (1-90)
  IPR051068 Major Facilitator Superfamily Domain-Containing Protein [PTHR23510] (147-299)

Sequence (299 aa):
SRILDDQIERIVLFLLQQQGHLSRRIEELGAQRAAIMQQVDTSRVFQLREDYREVGRDLVKLLRFVDMNATGLRKILKKFDKRFGYKFTDYYVTTRSNHPYSQLQQVFKQVGIVAVAGALSRNLAYLEHEHRGSFLSIYDNPSVVLQDPIIDQVNHAVQKLTHATSFMQYLGQHALIVQDDTPSGSEDNVDDESYHFMSLMLNLVNTFLYMVNTYIIVPTADDYSVSLGAAATVCGIIIGSMAVAQVFSSVYFSAWSNRSYFRPLVFSSIMLFSGNLLYALAYDLNSLTVLLIGRILCG

pLDDT: mean 76.63, std 15.01, range [29.09, 93.5]

Foldseek 3Di:
DVVLVVVLVVLLVVLVVLLVVLVVLLVVLVVVVVVCVVPPDPVSLVVSLVSLLVSLVSLLVSLVSLLVVLVVSVVVQVVCCVPVVDNSLLVVLQVLVPDPPRSVVSSQVCPSSVVSLVSSQVVNVVSVVVVVVVDDDVPDDPDDPPRPVSNVSSVVSVVSSNVSSVVSVVSNVVSVVVVVLDDDDDDDPPCVVVLVVVLVVLVVLLVVLVVCCVPPVLVCLQVVCVLLVHHSVCSCVLQVLLVVLCVVVVVVLVVVCSHPVRPSSVVLSVLSVVLVVLCVCCNVVSDPVSSSSSSSSND

Radius of gyration: 34.37 Å; chains: 1; bounding box: 74×48×92 Å

Secondary structure (DSSP, 8-state):
-HHHHHHHHHHHHHHHHHHHHHHHHHHHHHHHHHHHTTS--HHHHHHHHHHHHHHHHHHHHHHHHHHHHHHHHHHHHHHHHHHH-S-HHHHHHHHHHSSTT-HHHHHH--HHHHHHHHHHHHHHHHHHHHHHHHH--TTS--------HHHHHHHHHHHHHHHHHHHHHHHHHHHHHHHTT-----S-TTSHHHHHHHHHHHHHHHHHHHHHIIIIIHHHHHHHHHHTT--TTHHHHHHHHHHHHHHHHHHHHHHHHTT-SHHHHHHHHHHHHHHHHHHHHHHHTT-HHHHHHHHHHT-

Organism: Aegilops tauschii subsp. strangulata (NCBI:txid200361)